Protein AF-A0A977PM29-F1 (afdb_monomer_lite)

Foldseek 3Di:
DAQDDAFAFPDKDWDALVGHFLLNVLQVCLVVQAFFWKWWFFDQVPWTKTWIFGDGRQWTFFIWMQIPNDIDAAPRCVVVVVSRRNRTGTMITTGGDDPVSVVVRCVVPVRRTYTDGSDDPPPPPPPFPDKDKFFLQQLVVLVVVVPDPAPAKKWKWKWFADPQWTWIKTWIDHPVWTWIWIGIPNDIDTDTDSVSVSVVSVVSSVGTRMMIMTIGGD

Structure (mmCIF, N/CA/C/O backbone):
data_AF-A0A977PM29-F1
#
_entry.id   AF-A0A977PM29-F1
#
loop_
_atom_site.group_PDB
_atom_site.id
_atom_site.type_symbol
_atom_site.label_atom_id
_atom_site.label_alt_id
_atom_site.label_comp_id
_atom_site.label_asym_id
_atom_site.label_entity_id
_atom_site.label_seq_id
_atom_site.pdbx_PDB_ins_code
_atom_site.Cartn_x
_atom_site.Cartn_y
_atom_site.Cartn_z
_atom_site.occupancy
_atom_site.B_iso_or_equiv
_atom_site.auth_seq_id
_atom_site.auth_comp_id
_atom_site.auth_asym_id
_atom_site.auth_atom_id
_atom_site.pdbx_PDB_model_num
ATOM 1 N N . MET A 1 1 ? 16.914 -4.722 -17.843 1.00 58.62 1 MET A N 1
ATOM 2 C CA . MET A 1 1 ? 17.707 -5.075 -16.646 1.00 58.62 1 MET A CA 1
ATOM 3 C C . MET A 1 1 ? 16.880 -4.623 -15.458 1.00 58.62 1 MET A C 1
ATOM 5 O O . MET A 1 1 ? 16.375 -3.520 -15.573 1.00 58.62 1 MET A O 1
ATOM 9 N N . PRO A 1 2 ? 16.629 -5.448 -14.428 1.00 72.00 2 PRO A N 1
ATOM 10 C CA . PRO A 1 2 ? 15.790 -5.033 -13.301 1.00 72.00 2 PRO A CA 1
ATOM 11 C C . PRO A 1 2 ? 16.427 -3.860 -12.550 1.00 72.00 2 PRO A C 1
ATOM 13 O O . PRO A 1 2 ? 17.645 -3.697 -12.637 1.00 72.00 2 PRO A O 1
ATOM 16 N N . PHE A 1 3 ? 15.644 -3.097 -11.785 1.00 79.19 3 PHE A N 1
ATOM 17 C CA . PHE A 1 3 ? 16.202 -2.049 -10.922 1.00 79.19 3 PHE A CA 1
ATOM 18 C C . PHE A 1 3 ? 17.292 -2.593 -9.984 1.00 79.19 3 PHE A C 1
ATOM 20 O O . PHE A 1 3 ? 17.121 -3.649 -9.362 1.00 79.19 3 PHE A O 1
ATOM 27 N N . ILE A 1 4 ? 18.403 -1.866 -9.859 1.00 75.50 4 ILE A N 1
ATOM 28 C CA . ILE A 1 4 ? 19.624 -2.354 -9.208 1.00 75.50 4 ILE A CA 1
ATOM 29 C C . ILE A 1 4 ? 19.976 -1.606 -7.925 1.00 75.50 4 ILE A C 1
ATOM 31 O O . ILE A 1 4 ? 20.657 -2.180 -7.064 1.00 75.50 4 ILE A O 1
ATOM 35 N N . SER A 1 5 ? 19.521 -0.358 -7.752 1.00 83.62 5 SER A N 1
ATOM 36 C CA . SER A 1 5 ? 19.920 0.415 -6.578 1.00 83.62 5 SER A CA 1
ATOM 37 C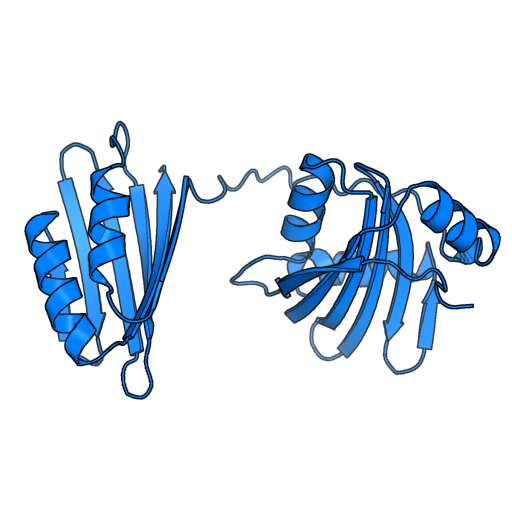 C . SER A 1 5 ? 19.392 -0.216 -5.301 1.00 83.62 5 SER A C 1
ATOM 39 O O . SER A 1 5 ? 18.239 -0.655 -5.205 1.00 83.62 5 SER A O 1
ATOM 41 N N . ARG A 1 6 ? 20.262 -0.233 -4.289 1.00 84.56 6 ARG A N 1
ATOM 42 C CA . ARG A 1 6 ? 19.929 -0.659 -2.932 1.00 84.56 6 ARG A CA 1
ATOM 43 C C . ARG A 1 6 ? 19.475 0.541 -2.106 1.00 84.56 6 ARG A C 1
ATOM 45 O O . ARG A 1 6 ? 20.151 1.577 -2.055 1.00 84.56 6 ARG A O 1
ATOM 52 N N . GLY A 1 7 ? 18.354 0.362 -1.422 1.00 88.75 7 GLY A N 1
ATOM 53 C CA . GLY A 1 7 ? 17.808 1.324 -0.474 1.00 88.75 7 GLY A CA 1
ATOM 54 C C . GLY A 1 7 ? 17.708 0.762 0.932 1.00 88.75 7 GLY A C 1
ATOM 55 O O . GLY A 1 7 ? 18.211 -0.326 1.224 1.00 88.75 7 GLY A O 1
ATOM 56 N N . LYS A 1 8 ? 17.055 1.526 1.804 1.00 90.44 8 LYS A N 1
ATOM 57 C CA . LYS A 1 8 ? 16.736 1.106 3.168 1.00 90.44 8 LYS A CA 1
ATOM 58 C C . LYS A 1 8 ? 15.259 0.746 3.234 1.00 90.44 8 LYS A C 1
ATOM 60 O O . LYS A 1 8 ? 14.413 1.603 3.005 1.00 90.44 8 LYS A O 1
ATOM 65 N N . THR A 1 9 ? 14.941 -0.490 3.591 1.00 87.75 9 THR A N 1
ATOM 66 C CA . THR A 1 9 ? 13.557 -0.872 3.881 1.00 87.75 9 THR A CA 1
ATOM 67 C C . THR A 1 9 ? 13.069 -0.115 5.114 1.00 87.75 9 THR A C 1
ATOM 69 O O . THR A 1 9 ? 13.681 -0.193 6.182 1.00 87.75 9 THR A O 1
ATOM 72 N N . ILE A 1 10 ? 11.986 0.643 4.959 1.00 85.44 10 ILE A N 1
ATOM 73 C CA . ILE A 1 10 ? 11.393 1.468 6.024 1.00 85.44 10 ILE A CA 1
ATOM 74 C C . ILE A 1 10 ? 10.038 0.938 6.494 1.00 85.44 10 ILE A C 1
ATOM 76 O O . ILE A 1 10 ? 9.520 1.398 7.510 1.00 85.44 10 ILE A O 1
ATOM 80 N N . GLY A 1 11 ? 9.466 -0.044 5.796 1.00 84.00 11 GLY A N 1
ATOM 81 C CA . GLY A 1 11 ? 8.243 -0.688 6.244 1.00 84.00 11 GLY A CA 1
ATOM 82 C C . GLY A 1 11 ? 7.707 -1.734 5.281 1.00 84.00 11 GLY A C 1
ATOM 83 O O . GLY A 1 11 ? 8.161 -1.861 4.146 1.00 84.00 11 GLY A O 1
ATOM 84 N N . PHE A 1 12 ? 6.697 -2.448 5.766 1.00 87.12 12 PHE A N 1
ATOM 85 C CA . PHE A 1 12 ? 5.897 -3.391 4.998 1.00 87.12 12 PHE A CA 1
ATOM 86 C C . PHE A 1 12 ? 4.421 -3.066 5.202 1.00 87.12 12 PHE A C 1
ATOM 88 O O . PHE A 1 12 ? 4.006 -2.689 6.304 1.00 87.12 12 PHE A O 1
ATOM 95 N N . LYS A 1 13 ? 3.625 -3.212 4.147 1.00 84.94 13 LYS A N 1
ATOM 96 C CA . LYS A 1 13 ? 2.172 -3.048 4.192 1.00 84.94 13 LYS A CA 1
ATOM 97 C C . LYS A 1 13 ? 1.507 -4.232 3.520 1.00 84.94 13 LYS A C 1
ATOM 99 O O . LYS A 1 13 ? 1.922 -4.652 2.442 1.00 84.94 13 LYS A O 1
ATOM 104 N N . ARG A 1 14 ? 0.472 -4.765 4.163 1.00 85.38 14 ARG A N 1
ATOM 105 C CA . ARG A 1 14 ? -0.437 -5.690 3.501 1.00 85.38 14 ARG A CA 1
ATOM 106 C C . ARG A 1 14 ? -1.328 -4.881 2.567 1.00 85.38 14 ARG A C 1
ATOM 108 O O . ARG A 1 14 ? -1.764 -3.786 2.922 1.00 85.38 14 ARG A O 1
ATOM 115 N N . VAL A 1 15 ? -1.498 -5.393 1.359 1.00 87.81 15 VAL A N 1
ATOM 116 C CA . VAL A 1 15 ? -2.318 -4.789 0.318 1.00 87.81 15 VAL A CA 1
ATOM 117 C C . VAL A 1 15 ? -3.452 -5.752 0.011 1.00 87.81 15 VAL A C 1
ATOM 119 O O . VAL A 1 15 ? -3.204 -6.944 -0.184 1.00 87.81 15 VAL A O 1
ATOM 122 N N . GLY A 1 16 ? -4.681 -5.244 -0.020 1.00 81.81 16 GLY A N 1
ATOM 123 C CA . GLY A 1 16 ? -5.862 -6.054 -0.291 1.00 81.81 16 GLY A CA 1
ATOM 124 C C . GLY A 1 16 ? -7.135 -5.224 -0.498 1.00 81.81 16 GLY A C 1
ATOM 125 O O . GLY A 1 16 ? -7.208 -4.096 -0.010 1.00 81.81 16 GLY A O 1
ATOM 126 N N . PRO A 1 17 ? -8.169 -5.778 -1.162 1.00 68.69 17 PRO A N 1
ATOM 127 C CA . PRO A 1 17 ? -9.423 -5.078 -1.470 1.00 68.69 17 PRO A CA 1
ATOM 128 C C . PRO A 1 17 ? -10.217 -4.588 -0.251 1.00 68.69 17 PRO A C 1
ATOM 130 O O . PRO A 1 17 ? -11.029 -3.676 -0.373 1.00 68.69 17 PRO A O 1
ATOM 133 N N . PHE A 1 18 ? -10.020 -5.222 0.906 1.00 67.31 18 PHE A N 1
ATOM 134 C CA . PHE A 1 18 ? -10.744 -4.929 2.148 1.00 67.31 18 PHE A CA 1
ATOM 135 C C . PHE A 1 18 ? -9.876 -4.238 3.208 1.00 67.31 18 PHE A C 1
ATOM 137 O O . PHE A 1 18 ? -10.359 -3.979 4.305 1.00 67.31 18 PHE A O 1
ATOM 144 N N . GLU A 1 19 ? -8.607 -3.970 2.897 1.00 72.19 19 GLU A N 1
ATOM 145 C CA . GLU A 1 19 ? -7.644 -3.339 3.800 1.00 72.19 19 GLU A CA 1
ATOM 146 C C . GLU A 1 19 ? -7.152 -2.022 3.168 1.00 72.19 19 GLU A C 1
ATOM 148 O O . GLU A 1 19 ? -7.930 -1.094 2.963 1.00 72.19 19 GLU A O 1
ATOM 153 N N . LEU A 1 20 ? -5.863 -1.950 2.827 1.00 84.12 20 LEU A N 1
ATOM 154 C CA . LEU A 1 20 ? -5.243 -0.867 2.078 1.00 84.12 20 LEU A CA 1
ATOM 155 C C . LEU A 1 20 ? -5.084 -1.310 0.620 1.00 84.12 20 LEU A C 1
ATOM 157 O O . LEU A 1 20 ? -4.362 -2.269 0.342 1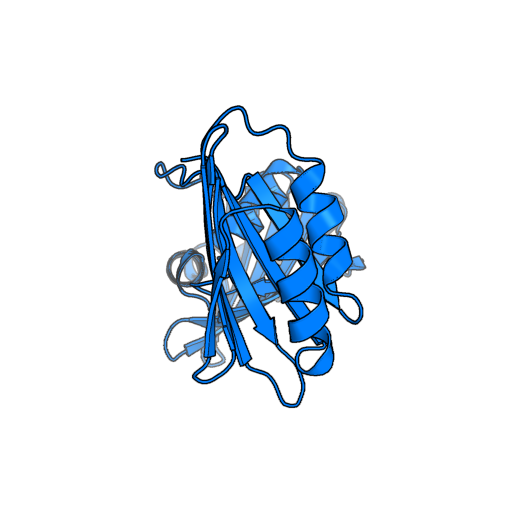.00 84.12 20 LEU A O 1
ATOM 161 N N . SER A 1 21 ? -5.715 -0.614 -0.323 1.00 91.44 21 SER A N 1
ATOM 162 C CA . SER A 1 21 ? -5.464 -0.891 -1.740 1.00 91.44 21 SER A CA 1
ATOM 163 C C . SER A 1 21 ? -4.044 -0.458 -2.134 1.00 91.44 21 SER A C 1
ATOM 165 O O . SER A 1 21 ? -3.434 0.412 -1.500 1.00 91.44 21 SER A O 1
ATOM 167 N N . LEU A 1 22 ? -3.495 -1.034 -3.210 1.00 93.81 22 LEU A N 1
ATOM 168 C CA . LEU A 1 22 ? -2.191 -0.596 -3.720 1.00 93.81 22 LEU A CA 1
ATOM 169 C C . LEU A 1 22 ? -2.258 0.881 -4.134 1.00 93.81 22 LEU A C 1
ATOM 171 O O . LEU A 1 22 ? -1.293 1.621 -3.957 1.00 93.81 22 LEU A O 1
ATOM 175 N N . ARG A 1 23 ? -3.418 1.327 -4.630 1.00 92.69 23 ARG A N 1
ATOM 176 C CA . ARG A 1 23 ? -3.693 2.733 -4.926 1.00 92.69 23 ARG A CA 1
ATOM 177 C C . ARG A 1 23 ? -3.558 3.620 -3.694 1.00 92.69 23 ARG A C 1
ATOM 179 O O . ARG A 1 23 ? -2.834 4.612 -3.759 1.00 92.69 23 ARG A O 1
ATOM 186 N N . ASP A 1 24 ? -4.223 3.272 -2.598 1.00 89.31 24 ASP A N 1
ATOM 187 C CA . ASP A 1 24 ? -4.220 4.077 -1.372 1.00 89.31 24 ASP A CA 1
ATOM 188 C C . ASP A 1 24 ? -2.812 4.191 -0.788 1.00 89.31 24 ASP A C 1
ATOM 190 O O . ASP A 1 24 ? -2.398 5.275 -0.375 1.00 89.31 24 ASP A O 1
ATOM 194 N N . LEU A 1 25 ? -2.033 3.104 -0.841 1.00 93.12 25 LEU A N 1
ATOM 195 C CA . LEU A 1 25 ? -0.624 3.123 -0.454 1.00 93.12 25 LEU A CA 1
ATOM 196 C C . LEU A 1 25 ? 0.180 4.135 -1.284 1.00 93.12 25 LEU A C 1
ATOM 198 O O . LEU A 1 25 ? 0.933 4.937 -0.731 1.00 93.12 25 LEU A O 1
ATOM 202 N N . LEU A 1 26 ? 0.024 4.119 -2.609 1.00 94.31 26 LEU A N 1
ATOM 203 C CA . LEU A 1 26 ? 0.740 5.045 -3.491 1.00 94.31 26 LEU A CA 1
ATOM 204 C C . LEU A 1 26 ? 0.294 6.500 -3.285 1.00 94.31 26 LEU A C 1
ATOM 206 O O . LEU A 1 26 ? 1.123 7.406 -3.379 1.00 94.31 26 LEU A O 1
ATOM 210 N N . ILE A 1 27 ? -0.983 6.739 -2.977 1.00 90.75 27 ILE A N 1
ATOM 211 C CA . ILE A 1 27 ? -1.500 8.075 -2.641 1.00 90.75 27 ILE A CA 1
ATOM 212 C C . ILE A 1 27 ? -0.898 8.571 -1.321 1.00 90.75 27 ILE A C 1
ATOM 214 O O . ILE A 1 27 ? -0.408 9.701 -1.272 1.00 90.75 27 ILE A O 1
ATOM 218 N N . ASP A 1 28 ? -0.878 7.738 -0.277 1.00 89.69 28 ASP A N 1
ATOM 219 C CA . ASP A 1 28 ? -0.274 8.079 1.017 1.00 89.69 28 ASP A CA 1
ATOM 220 C C . ASP A 1 28 ? 1.212 8.442 0.856 1.00 89.69 28 ASP A C 1
ATOM 222 O O . ASP A 1 28 ? 1.646 9.513 1.290 1.00 89.69 28 ASP A O 1
ATOM 226 N N . LEU A 1 29 ? 1.981 7.617 0.138 1.00 92.50 29 LEU A N 1
ATOM 227 C CA . LEU A 1 29 ? 3.397 7.878 -0.147 1.00 92.50 29 LEU A CA 1
ATOM 228 C C . LEU A 1 29 ? 3.602 9.147 -0.990 1.00 92.50 29 LEU A C 1
ATOM 230 O O . LEU A 1 29 ? 4.483 9.957 -0.689 1.00 92.50 29 LEU A O 1
ATOM 234 N N . SER A 1 30 ? 2.756 9.366 -1.999 1.00 88.88 30 SER A N 1
ATOM 235 C CA . SER A 1 30 ? 2.762 10.578 -2.828 1.00 88.88 30 SER A CA 1
ATOM 236 C C . SER A 1 30 ? 2.530 11.842 -1.991 1.00 88.88 30 SER A C 1
ATOM 238 O O . SER A 1 30 ? 3.262 12.827 -2.129 1.00 88.88 30 SER A O 1
ATOM 240 N N . SER A 1 31 ? 1.572 11.802 -1.056 1.00 85.81 31 SER A N 1
ATOM 241 C CA . SER A 1 31 ? 1.260 12.925 -0.157 1.00 85.81 31 SER A CA 1
ATOM 242 C C . SER A 1 31 ? 2.436 13.298 0.756 1.00 85.81 31 SER A C 1
ATOM 244 O O . SER A 1 31 ? 2.664 14.475 1.043 1.00 85.81 31 SER A O 1
ATOM 246 N N . LYS A 1 32 ? 3.248 12.302 1.129 1.00 87.31 32 LYS A N 1
ATOM 247 C CA . LYS A 1 32 ? 4.468 12.449 1.935 1.00 87.31 32 LYS A CA 1
ATOM 248 C C . LYS A 1 32 ? 5.697 12.832 1.109 1.00 87.31 32 LYS A C 1
ATOM 250 O O . LYS A 1 32 ? 6.781 12.961 1.670 1.00 87.31 32 LYS A O 1
ATOM 255 N N . LYS A 1 33 ? 5.542 13.036 -0.207 1.00 89.75 33 LYS A N 1
ATOM 256 C CA . LYS A 1 33 ? 6.636 13.293 -1.159 1.00 89.75 33 LYS A CA 1
ATOM 257 C C . LYS A 1 33 ? 7.723 12.214 -1.099 1.00 89.75 33 LYS A C 1
ATOM 259 O O . LYS A 1 33 ? 8.909 12.529 -1.185 1.00 89.75 33 LYS A O 1
ATOM 264 N N . PHE A 1 34 ? 7.310 10.958 -0.955 1.00 93.19 34 PHE A N 1
ATOM 265 C CA . PHE A 1 34 ? 8.208 9.816 -0.860 1.00 93.19 34 PHE A CA 1
ATOM 266 C C . PHE A 1 34 ? 9.128 9.700 -2.084 1.00 93.19 34 PHE A C 1
ATOM 268 O O . PHE A 1 34 ? 8.703 9.890 -3.225 1.00 93.19 34 PHE A O 1
ATOM 275 N N . ILE A 1 35 ? 10.394 9.369 -1.838 1.00 95.75 35 ILE A N 1
ATOM 276 C CA . ILE A 1 35 ? 11.365 9.010 -2.870 1.00 95.75 35 ILE A CA 1
ATOM 277 C C . ILE A 1 35 ? 11.867 7.615 -2.527 1.00 95.75 35 ILE A C 1
ATOM 279 O O . ILE A 1 35 ? 12.332 7.363 -1.413 1.00 95.75 35 ILE A O 1
ATOM 283 N N . GLY A 1 36 ? 11.703 6.679 -3.452 1.00 96.31 36 GLY A N 1
ATOM 284 C CA . GLY A 1 36 ? 11.968 5.288 -3.138 1.00 96.31 36 GLY A CA 1
ATOM 285 C C . GLY A 1 36 ? 11.327 4.305 -4.087 1.00 96.31 36 GLY A C 1
ATOM 286 O O . GLY A 1 36 ? 10.809 4.659 -5.144 1.00 96.31 36 GLY A O 1
ATOM 287 N N . ARG A 1 37 ? 11.361 3.045 -3.675 1.00 97.00 37 ARG A N 1
ATOM 288 C CA . ARG A 1 37 ? 10.811 1.915 -4.405 1.00 97.00 37 ARG A CA 1
ATOM 289 C C . ARG A 1 37 ? 9.782 1.194 -3.550 1.00 97.00 37 ARG A C 1
ATOM 291 O O . ARG A 1 37 ? 10.004 0.958 -2.366 1.00 97.00 37 ARG A O 1
ATOM 298 N N . ILE A 1 38 ? 8.679 0.807 -4.170 1.00 96.94 38 ILE A N 1
ATOM 299 C CA . ILE A 1 38 ? 7.729 -0.154 -3.628 1.00 96.94 38 ILE A CA 1
ATOM 300 C C . ILE A 1 38 ? 7.931 -1.467 -4.372 1.00 96.94 38 ILE A C 1
ATOM 302 O O . ILE A 1 38 ? 7.912 -1.486 -5.604 1.00 96.94 38 ILE A O 1
ATOM 306 N N . VAL A 1 39 ? 8.125 -2.556 -3.635 1.00 96.38 39 VAL A N 1
ATOM 307 C CA . VAL A 1 39 ? 8.171 -3.914 -4.184 1.00 96.38 39 VAL A CA 1
ATOM 308 C C . VAL A 1 39 ? 6.958 -4.665 -3.657 1.00 96.38 39 VAL A C 1
ATOM 310 O O . VAL A 1 39 ? 6.895 -4.999 -2.479 1.00 96.38 39 VAL A O 1
ATOM 313 N N . PHE A 1 40 ? 5.970 -4.882 -4.516 1.00 96.44 40 PHE A N 1
ATOM 314 C CA . PHE A 1 40 ? 4.766 -5.636 -4.200 1.00 96.44 40 PHE A CA 1
ATOM 315 C C . PHE A 1 40 ? 4.881 -7.066 -4.724 1.00 96.44 40 PHE A C 1
ATOM 317 O O . PHE A 1 40 ? 5.037 -7.261 -5.926 1.00 96.44 40 PHE A O 1
ATOM 324 N N . ASP A 1 41 ? 4.754 -8.043 -3.833 1.00 94.56 41 ASP A N 1
ATOM 325 C CA . ASP A 1 41 ? 4.677 -9.468 -4.149 1.00 94.56 41 ASP A CA 1
ATOM 326 C C . ASP A 1 41 ? 3.289 -9.989 -3.765 1.00 94.56 41 ASP A C 1
ATOM 328 O O . ASP A 1 41 ? 2.852 -9.870 -2.611 1.00 94.56 41 ASP A O 1
ATOM 332 N N . GLY A 1 42 ? 2.561 -10.525 -4.741 1.00 93.62 42 GLY A N 1
ATOM 333 C CA . GLY A 1 42 ? 1.204 -10.981 -4.508 1.00 93.62 42 GLY A CA 1
ATOM 334 C C . GLY A 1 42 ? 0.493 -11.463 -5.757 1.00 93.62 42 GLY A C 1
ATOM 335 O O . GLY A 1 42 ? 1.081 -12.050 -6.666 1.00 93.62 42 GLY A O 1
ATOM 336 N N . ARG A 1 43 ? -0.821 -11.255 -5.782 1.00 93.25 43 ARG A N 1
ATOM 337 C CA . ARG A 1 43 ? -1.701 -11.706 -6.859 1.00 93.25 43 ARG A CA 1
ATOM 338 C C . ARG A 1 43 ? -2.611 -10.595 -7.340 1.00 93.25 43 ARG A C 1
ATOM 340 O O . ARG A 1 43 ? -3.014 -9.732 -6.567 1.00 93.25 43 ARG A O 1
ATOM 347 N N . VAL A 1 44 ? -2.971 -10.663 -8.617 1.00 92.06 44 VAL A N 1
ATOM 348 C CA . VAL A 1 44 ? -4.030 -9.852 -9.230 1.00 92.06 44 VAL A CA 1
ATOM 349 C C . VAL A 1 44 ? -4.994 -10.819 -9.905 1.00 92.06 44 VAL A C 1
ATOM 351 O O . VAL A 1 44 ? -4.687 -11.404 -10.945 1.00 92.06 44 VAL A O 1
ATOM 354 N N . GLY A 1 45 ? -6.150 -11.044 -9.277 1.00 87.00 45 GLY A N 1
ATOM 355 C CA . GLY A 1 45 ? -7.025 -12.155 -9.651 1.00 87.00 45 GLY A CA 1
ATOM 356 C C . GLY A 1 45 ? -6.322 -13.502 -9.446 1.00 87.00 45 GLY A C 1
ATOM 357 O O . GLY A 1 45 ? -5.872 -13.806 -8.345 1.00 87.00 45 GLY A O 1
ATOM 358 N N . ASN A 1 46 ? -6.207 -14.300 -10.511 1.00 87.25 46 ASN A N 1
ATOM 359 C CA . ASN A 1 46 ? -5.574 -15.626 -10.459 1.00 87.25 46 ASN A CA 1
ATOM 360 C C . ASN A 1 46 ? -4.073 -15.614 -10.795 1.00 87.25 46 ASN A C 1
ATOM 362 O O . ASN A 1 46 ? -3.427 -16.656 -10.704 1.00 87.25 46 ASN A O 1
ATOM 366 N N . ASP A 1 47 ? -3.521 -14.472 -11.207 1.00 91.44 47 ASP A N 1
ATOM 367 C CA . ASP A 1 47 ? -2.125 -14.369 -11.622 1.00 91.44 47 ASP A CA 1
ATOM 368 C C . ASP A 1 47 ? -1.236 -13.929 -10.455 1.00 91.44 47 ASP A C 1
ATOM 370 O O . ASP A 1 47 ? -1.525 -12.924 -9.803 1.00 91.44 47 ASP A O 1
ATOM 374 N N . THR A 1 48 ? -0.122 -14.630 -10.235 1.00 93.44 48 THR A N 1
ATOM 375 C CA . THR A 1 48 ? 0.956 -14.160 -9.352 1.00 93.44 48 THR A CA 1
ATOM 376 C C . THR A 1 48 ? 1.749 -13.066 -10.057 1.00 93.44 48 THR A C 1
ATOM 378 O O . THR A 1 48 ? 2.137 -13.222 -11.221 1.00 93.44 48 THR A O 1
ATOM 381 N N . VAL A 1 49 ? 1.995 -11.964 -9.351 1.00 95.62 49 VAL A N 1
ATOM 382 C CA . VAL A 1 49 ? 2.727 -10.810 -9.867 1.00 95.62 49 VAL A CA 1
ATOM 383 C C . VAL A 1 49 ? 3.737 -10.291 -8.849 1.00 95.62 49 VAL A C 1
ATOM 385 O O . VAL A 1 49 ? 3.465 -10.253 -7.651 1.00 95.62 49 VAL A O 1
ATOM 388 N N . LEU A 1 50 ? 4.874 -9.822 -9.356 1.00 96.25 50 LEU A N 1
ATOM 389 C CA . LEU A 1 50 ? 5.853 -9.043 -8.604 1.00 96.25 50 LEU A CA 1
ATOM 390 C C . LEU A 1 50 ? 5.992 -7.674 -9.269 1.00 96.25 50 LEU A C 1
ATOM 392 O O . LEU A 1 50 ? 6.489 -7.572 -10.390 1.00 96.25 50 LEU A O 1
ATOM 396 N N . ILE A 1 51 ? 5.524 -6.626 -8.597 1.00 97.31 51 ILE A N 1
ATOM 397 C CA . ILE A 1 51 ? 5.470 -5.254 -9.107 1.00 97.31 51 ILE A CA 1
ATOM 398 C C . ILE A 1 51 ? 6.549 -4.433 -8.401 1.00 97.31 51 ILE A C 1
ATOM 400 O O . ILE A 1 51 ? 6.577 -4.359 -7.177 1.00 97.31 51 ILE A O 1
ATOM 404 N N . ARG A 1 52 ? 7.421 -3.777 -9.163 1.00 97.44 52 ARG A N 1
ATOM 405 C CA . ARG A 1 52 ? 8.413 -2.822 -8.660 1.00 97.44 52 ARG A CA 1
ATOM 406 C C . ARG A 1 52 ? 8.054 -1.435 -9.177 1.00 97.44 52 ARG A C 1
ATOM 408 O O . ARG A 1 52 ? 7.983 -1.223 -10.386 1.00 97.44 52 ARG A O 1
ATOM 415 N N . ILE A 1 53 ? 7.810 -0.509 -8.259 1.00 97.62 53 ILE A N 1
ATOM 416 C CA . ILE A 1 53 ? 7.354 0.853 -8.542 1.00 97.62 53 ILE A CA 1
ATOM 417 C C . ILE A 1 53 ? 8.375 1.814 -7.955 1.00 97.62 53 ILE A C 1
ATOM 419 O O . ILE A 1 53 ? 8.552 1.833 -6.742 1.00 97.62 53 ILE A O 1
ATOM 423 N N . GLU A 1 54 ? 9.017 2.632 -8.778 1.00 96.94 54 GLU A N 1
ATOM 424 C CA . GLU A 1 54 ? 9.850 3.728 -8.284 1.00 96.94 54 GLU A CA 1
ATOM 425 C C . GLU A 1 54 ? 9.067 5.028 -8.271 1.00 96.94 54 GLU A C 1
ATOM 427 O O . GLU A 1 54 ? 8.457 5.425 -9.270 1.00 96.94 54 GLU A O 1
ATOM 432 N N . MET A 1 55 ? 9.093 5.693 -7.122 1.00 96.00 55 MET A N 1
ATOM 433 C CA . MET A 1 55 ? 8.456 6.975 -6.893 1.00 96.00 55 MET A CA 1
ATOM 434 C C . MET A 1 55 ? 9.507 8.058 -6.694 1.00 96.00 55 MET A C 1
ATOM 436 O O . MET A 1 55 ? 10.469 7.887 -5.946 1.00 96.00 55 MET A O 1
ATOM 440 N N . ASN A 1 56 ? 9.273 9.203 -7.327 1.00 93.56 56 ASN A N 1
ATOM 441 C CA . ASN A 1 56 ? 9.943 10.451 -6.999 1.00 93.56 56 ASN A CA 1
ATOM 442 C C . ASN A 1 56 ? 8.866 11.480 -6.649 1.00 93.56 56 ASN A C 1
ATOM 444 O O . ASN A 1 56 ? 8.126 11.964 -7.516 1.00 93.56 56 ASN A O 1
ATOM 448 N N . LYS A 1 57 ? 8.770 11.783 -5.353 1.00 91.00 57 LYS A N 1
ATOM 449 C CA . LYS A 1 57 ? 7.795 12.693 -4.755 1.00 91.00 57 LYS A CA 1
ATOM 450 C C . LYS A 1 57 ? 6.372 12.212 -5.033 1.00 91.00 57 LYS A C 1
ATOM 452 O O . LYS A 1 57 ? 5.909 11.251 -4.433 1.00 91.00 57 LYS A O 1
ATOM 457 N N . ASN A 1 58 ? 5.668 12.881 -5.937 1.00 87.62 58 ASN A N 1
ATOM 458 C CA . ASN A 1 58 ? 4.258 12.642 -6.228 1.00 87.62 58 ASN A CA 1
ATOM 459 C C . ASN A 1 58 ? 4.019 11.852 -7.524 1.00 87.62 58 ASN A C 1
ATOM 461 O O . ASN A 1 58 ? 2.892 11.815 -8.025 1.00 87.62 58 ASN A O 1
ATOM 465 N N . ARG A 1 59 ? 5.070 11.268 -8.110 1.00 90.88 59 ARG A N 1
ATOM 466 C CA . ARG A 1 59 ? 4.990 10.577 -9.401 1.00 90.88 59 ARG A CA 1
ATOM 467 C C . ARG A 1 59 ? 5.640 9.211 -9.335 1.00 90.88 59 ARG A C 1
ATOM 469 O O . ARG A 1 59 ? 6.700 9.054 -8.735 1.00 90.88 59 ARG A O 1
ATOM 476 N N . VAL A 1 60 ? 5.033 8.260 -10.034 1.00 94.88 60 VAL A N 1
ATOM 477 C CA . VAL A 1 60 ? 5.696 7.012 -10.404 1.00 94.88 60 VAL A CA 1
ATOM 478 C C . VAL A 1 60 ? 6.549 7.300 -11.633 1.00 94.88 60 VAL A C 1
ATOM 480 O O . VAL A 1 60 ? 6.040 7.752 -12.666 1.00 94.88 60 VAL A O 1
ATOM 483 N N . VAL A 1 61 ? 7.848 7.068 -11.492 1.00 95.19 61 VAL A N 1
ATOM 484 C CA . VAL A 1 61 ? 8.871 7.355 -12.504 1.00 95.19 61 VAL A CA 1
ATOM 485 C C . VAL A 1 61 ? 9.476 6.088 -13.102 1.00 95.19 61 VAL A C 1
ATOM 487 O O . VAL A 1 61 ? 9.983 6.141 -14.221 1.00 95.19 61 VAL A O 1
ATOM 490 N N . GLY A 1 62 ? 9.348 4.951 -12.415 1.00 96.25 62 GLY A N 1
ATOM 491 C CA . GLY A 1 62 ? 9.789 3.641 -12.884 1.00 96.25 62 GLY A CA 1
ATOM 492 C C . GLY A 1 62 ? 8.760 2.554 -12.582 1.00 96.25 62 GLY A C 1
ATOM 493 O O . GLY A 1 62 ? 8.141 2.564 -11.516 1.00 96.25 62 GLY A O 1
ATOM 494 N N . LEU A 1 63 ? 8.565 1.624 -13.518 1.00 97.50 63 LEU A N 1
ATOM 495 C CA . LEU A 1 63 ? 7.641 0.503 -13.361 1.00 97.50 63 LEU A CA 1
ATOM 496 C C . LEU A 1 63 ? 8.186 -0.775 -14.008 1.00 97.50 63 LEU A C 1
ATOM 498 O O . LEU A 1 63 ? 8.487 -0.802 -15.202 1.00 97.50 63 LEU A O 1
ATOM 502 N N . GLU A 1 64 ? 8.223 -1.854 -13.232 1.00 96.88 64 GLU A N 1
ATOM 503 C CA . GLU A 1 64 ? 8.515 -3.208 -13.703 1.00 96.88 64 GLU A CA 1
ATOM 504 C C . GLU A 1 64 ? 7.518 -4.192 -13.097 1.00 96.88 64 GLU A C 1
ATOM 506 O O . GLU A 1 64 ? 7.221 -4.123 -11.906 1.00 96.88 64 GLU A O 1
ATOM 511 N N . ILE A 1 65 ? 7.006 -5.126 -13.895 1.00 97.00 65 ILE A N 1
ATOM 512 C CA . ILE A 1 65 ? 6.088 -6.164 -13.423 1.00 97.00 65 ILE A CA 1
ATOM 513 C C . ILE A 1 65 ? 6.525 -7.511 -13.967 1.00 97.00 65 ILE A C 1
ATOM 515 O O . ILE A 1 65 ? 6.572 -7.715 -15.176 1.00 97.00 65 ILE A O 1
ATOM 519 N N . GLU A 1 66 ? 6.798 -8.452 -13.076 1.00 96.19 66 GLU A N 1
ATOM 520 C CA . GLU A 1 66 ? 6.965 -9.852 -13.436 1.00 96.19 66 GLU A CA 1
ATOM 521 C C . GLU A 1 66 ? 5.623 -10.568 -13.295 1.00 96.19 66 GLU A C 1
ATOM 523 O O . GLU A 1 66 ? 5.026 -10.580 -12.219 1.00 96.19 66 GLU A O 1
ATOM 528 N N . LYS A 1 67 ? 5.133 -11.146 -14.391 1.00 92.94 67 LYS A N 1
ATOM 529 C CA . LYS A 1 67 ? 3.875 -11.894 -14.443 1.00 92.94 67 LYS A CA 1
ATOM 530 C C . LYS A 1 67 ? 4.102 -13.182 -15.221 1.00 92.94 67 LYS A C 1
ATOM 532 O O . LYS A 1 67 ? 4.541 -13.136 -16.369 1.00 92.94 67 LYS A O 1
ATOM 537 N N . ASN A 1 68 ? 3.793 -14.328 -14.614 1.00 87.12 68 ASN A N 1
ATOM 538 C CA . ASN A 1 68 ? 3.951 -15.651 -15.236 1.00 87.12 68 ASN A CA 1
ATOM 539 C C . ASN A 1 68 ? 5.363 -15.880 -15.831 1.00 87.12 68 ASN A C 1
ATOM 541 O O . ASN A 1 68 ? 5.506 -16.415 -16.929 1.00 87.12 68 ASN A O 1
ATOM 545 N N . GLY A 1 69 ? 6.407 -15.420 -15.127 1.00 85.56 69 GLY A N 1
ATOM 546 C CA . GLY A 1 69 ? 7.814 -15.534 -15.542 1.00 85.56 69 GLY A CA 1
ATOM 547 C C . GLY A 1 69 ? 8.254 -14.566 -16.648 1.00 85.56 69 GLY A C 1
ATOM 548 O O . GLY A 1 69 ? 9.397 -14.633 -17.099 1.00 85.56 69 GLY A O 1
ATOM 549 N N . ARG A 1 70 ? 7.375 -13.659 -17.100 1.00 93.12 70 ARG A N 1
ATOM 550 C CA . ARG A 1 70 ? 7.705 -12.607 -18.068 1.00 93.12 70 ARG A CA 1
ATOM 551 C C . ARG A 1 70 ? 7.829 -11.256 -17.369 1.00 93.12 70 ARG A C 1
ATOM 553 O O . ARG A 1 70 ? 6.905 -10.829 -16.682 1.00 93.12 70 ARG A O 1
ATOM 560 N N . LEU A 1 71 ? 8.942 -10.567 -17.616 1.00 94.62 71 LEU A N 1
ATOM 561 C CA . LEU A 1 71 ? 9.155 -9.187 -17.188 1.00 94.62 71 LEU A CA 1
ATOM 562 C C . LEU A 1 71 ? 8.535 -8.215 -18.204 1.00 94.62 71 LEU A C 1
ATOM 564 O O . LEU A 1 71 ? 8.917 -8.208 -19.374 1.00 94.62 71 LEU A O 1
ATOM 568 N N . LEU A 1 72 ? 7.593 -7.405 -17.739 1.00 95.06 72 LEU A N 1
ATOM 569 C CA . LEU A 1 72 ? 6.989 -6.273 -18.438 1.00 95.06 72 LEU A CA 1
ATOM 570 C C . LEU A 1 72 ? 7.586 -4.992 -17.854 1.00 95.06 72 LEU A C 1
ATOM 572 O O . LEU A 1 72 ? 7.716 -4.875 -16.634 1.00 95.06 72 LEU A O 1
ATOM 576 N N . VAL A 1 73 ? 7.937 -4.025 -18.698 1.00 94.56 73 VAL A N 1
ATOM 577 C CA . VAL A 1 73 ? 8.598 -2.787 -18.256 1.00 94.56 73 VAL A CA 1
ATOM 578 C C . VAL A 1 73 ? 7.885 -1.548 -18.780 1.00 94.56 73 VAL A C 1
ATOM 580 O O . VAL A 1 73 ? 7.314 -1.541 -19.874 1.00 94.56 73 VAL A O 1
ATOM 583 N N . GLY A 1 74 ? 7.911 -0.495 -17.971 1.00 93.25 74 GLY A N 1
ATOM 584 C CA . GLY A 1 74 ? 7.423 0.829 -18.315 1.00 93.25 74 GLY A CA 1
ATOM 585 C C . GLY A 1 74 ? 5.985 0.822 -18.823 1.00 93.25 74 GLY A C 1
ATOM 586 O O . GLY A 1 74 ? 5.072 0.373 -18.134 1.00 93.25 74 GLY A O 1
ATOM 587 N N . THR A 1 75 ? 5.783 1.306 -20.051 1.00 91.62 75 THR A N 1
ATOM 588 C CA . THR A 1 75 ? 4.443 1.432 -20.655 1.00 91.62 75 THR A CA 1
ATOM 589 C C . THR A 1 75 ? 3.732 0.082 -20.802 1.00 91.62 75 THR A C 1
ATOM 591 O O . THR A 1 75 ? 2.519 0.011 -20.625 1.00 91.62 75 THR A O 1
ATOM 594 N N . GLU A 1 76 ? 4.470 -1.003 -21.062 1.00 91.94 76 GLU A N 1
ATOM 595 C CA . GLU A 1 76 ? 3.887 -2.346 -21.207 1.00 91.94 76 GLU A CA 1
ATOM 596 C C . GLU A 1 76 ? 3.308 -2.873 -19.883 1.00 91.94 76 GLU A C 1
ATOM 598 O O . GLU A 1 76 ? 2.346 -3.640 -19.877 1.00 91.94 76 GLU A O 1
ATOM 603 N N . ALA A 1 77 ? 3.862 -2.437 -18.751 1.00 94.38 77 ALA A N 1
ATOM 604 C CA . ALA A 1 77 ? 3.421 -2.851 -17.426 1.00 94.38 77 ALA A CA 1
ATOM 605 C C . ALA A 1 77 ? 2.181 -2.082 -16.922 1.00 94.38 77 ALA A C 1
ATO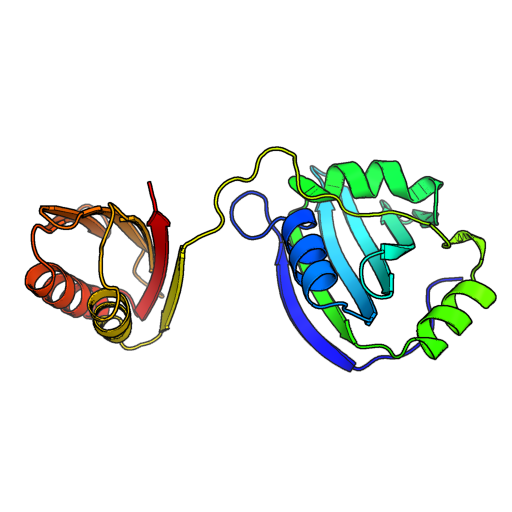M 607 O O . ALA A 1 77 ? 1.498 -2.558 -16.013 1.00 94.38 77 ALA A O 1
ATOM 608 N N . ILE A 1 78 ? 1.845 -0.928 -17.515 1.00 93.38 78 ILE A N 1
ATOM 609 C CA . ILE A 1 78 ? 0.754 -0.050 -17.047 1.00 93.38 78 ILE A CA 1
ATOM 610 C C . ILE A 1 78 ? -0.597 -0.776 -16.937 1.00 93.38 78 ILE A C 1
ATOM 612 O O . ILE A 1 78 ? -1.206 -0.688 -15.872 1.00 93.38 78 ILE A O 1
ATOM 616 N N . PRO A 1 79 ? -1.067 -1.549 -17.939 1.00 92.12 79 PRO A N 1
ATOM 617 C CA . PRO A 1 79 ? -2.380 -2.194 -17.853 1.00 92.12 79 PRO A CA 1
ATOM 618 C C . PRO A 1 79 ? -2.484 -3.222 -16.720 1.00 92.12 79 PRO A C 1
ATOM 620 O O . PRO A 1 79 ? -3.581 -3.515 -16.242 1.00 92.12 79 PRO A O 1
ATOM 623 N N . ILE A 1 80 ? -1.355 -3.804 -16.300 1.00 93.75 80 ILE A N 1
ATOM 624 C CA . ILE A 1 80 ? -1.311 -4.721 -15.157 1.00 93.75 80 ILE A CA 1
ATOM 625 C C . ILE A 1 80 ? -1.293 -3.931 -13.850 1.00 93.75 80 ILE A C 1
ATOM 627 O O . ILE A 1 80 ? -2.019 -4.296 -12.927 1.00 93.75 80 ILE A O 1
ATOM 631 N N . LEU A 1 81 ? -0.536 -2.829 -13.786 1.00 94.94 81 LEU A N 1
ATOM 632 C CA . LEU A 1 81 ? -0.565 -1.925 -12.637 1.00 94.94 81 LEU A CA 1
ATOM 633 C C . LEU A 1 81 ? -1.985 -1.403 -12.387 1.00 94.94 81 LEU A C 1
ATOM 635 O O . LEU A 1 81 ? -2.456 -1.496 -11.263 1.00 94.94 81 LEU A O 1
ATOM 639 N N . GLU A 1 82 ? -2.690 -0.925 -13.415 1.00 92.69 82 GLU A N 1
ATOM 640 C CA . GLU A 1 82 ? -4.060 -0.402 -13.290 1.00 92.69 82 GLU A CA 1
ATOM 641 C C . GLU A 1 82 ? -5.038 -1.425 -12.700 1.00 92.69 82 GLU A C 1
ATOM 643 O O . GLU A 1 82 ? -5.886 -1.070 -11.886 1.00 92.69 82 GLU A O 1
ATOM 648 N N . GLN A 1 83 ? -4.898 -2.702 -13.060 1.00 91.50 83 GLN A N 1
ATOM 649 C CA . GLN A 1 83 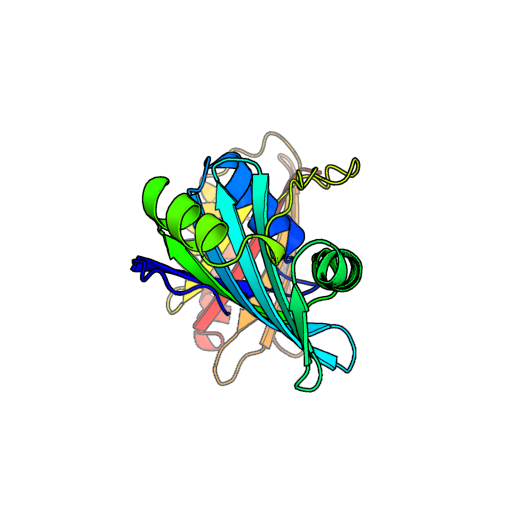? -5.684 -3.777 -12.450 1.00 91.50 83 GLN A CA 1
ATOM 650 C C . GLN A 1 83 ? -5.265 -4.035 -11.000 1.00 91.50 83 GLN A C 1
ATOM 652 O O . GLN A 1 83 ? -6.120 -4.279 -10.148 1.00 91.50 83 GLN A O 1
ATOM 657 N N . ALA A 1 84 ? -3.962 -3.983 -10.722 1.00 93.50 84 ALA A N 1
ATOM 658 C CA . ALA A 1 84 ? -3.402 -4.213 -9.397 1.00 93.50 84 ALA A CA 1
ATOM 659 C C . ALA A 1 84 ? -3.799 -3.129 -8.387 1.00 93.50 84 ALA A C 1
ATOM 661 O O . ALA A 1 84 ? -4.003 -3.447 -7.220 1.00 93.50 84 ALA A O 1
ATOM 662 N N . LEU A 1 85 ? -3.950 -1.875 -8.830 1.00 92.44 85 LEU A N 1
ATOM 663 C CA . LEU A 1 85 ? -4.254 -0.727 -7.971 1.00 92.44 85 LEU A CA 1
ATOM 664 C C . LEU A 1 85 ? -5.394 -1.002 -6.981 1.00 92.44 85 LEU A C 1
ATOM 666 O O . LEU A 1 85 ? -5.247 -0.692 -5.801 1.00 92.44 85 LEU A O 1
ATOM 670 N N . ASP A 1 86 ? -6.469 -1.641 -7.447 1.00 87.38 86 ASP A N 1
ATOM 671 C CA . ASP A 1 86 ? -7.693 -1.838 -6.659 1.00 87.38 86 ASP A CA 1
ATOM 672 C C . ASP A 1 86 ? -8.006 -3.317 -6.361 1.00 87.38 86 ASP A C 1
ATOM 674 O O . ASP A 1 86 ? -8.916 -3.615 -5.592 1.00 87.38 86 ASP A O 1
ATOM 678 N N . ARG A 1 87 ? -7.295 -4.262 -6.994 1.00 89.31 87 ARG A N 1
ATOM 679 C CA . ARG A 1 87 ? -7.608 -5.707 -6.927 1.00 89.31 87 ARG A CA 1
ATOM 680 C C . ARG A 1 87 ? -6.451 -6.578 -6.457 1.00 89.31 87 ARG A C 1
ATOM 682 O O . ARG A 1 87 ? -6.608 -7.796 -6.407 1.00 89.31 87 ARG A O 1
ATOM 689 N N . ALA A 1 88 ? -5.283 -5.992 -6.210 1.00 92.25 88 ALA A N 1
ATOM 690 C CA . ALA A 1 88 ? -4.131 -6.757 -5.776 1.00 92.25 88 ALA A CA 1
ATOM 691 C C . ALA A 1 88 ? -4.288 -7.230 -4.329 1.00 92.25 88 ALA A C 1
ATOM 693 O O . ALA A 1 88 ? -4.776 -6.494 -3.474 1.00 92.25 88 ALA A O 1
ATOM 694 N N . GLU A 1 89 ? -3.814 -8.442 -4.064 1.00 92.12 89 GLU A N 1
ATOM 695 C CA . GLU A 1 89 ? -3.704 -9.020 -2.727 1.00 92.12 89 GLU A CA 1
ATOM 696 C C . GLU A 1 89 ? -2.277 -9.509 -2.503 1.00 92.12 89 GLU A C 1
ATOM 698 O O . GLU A 1 89 ? -1.762 -10.307 -3.291 1.00 92.12 89 GLU A O 1
ATOM 703 N N . GLY A 1 90 ? -1.619 -9.036 -1.448 1.00 92.31 90 GLY A N 1
ATOM 704 C CA . GLY A 1 90 ? -0.235 -9.406 -1.167 1.00 92.31 90 GLY A CA 1
ATOM 705 C C . GLY A 1 90 ? 0.459 -8.478 -0.181 1.00 92.31 90 GLY A C 1
ATOM 706 O O . GLY A 1 90 ? -0.175 -7.868 0.683 1.00 92.31 90 GLY A O 1
ATOM 707 N N . TYR A 1 91 ? 1.778 -8.377 -0.319 1.00 91.38 91 TYR A N 1
ATOM 708 C CA . TYR A 1 91 ? 2.631 -7.580 0.555 1.00 91.38 91 TYR A CA 1
ATOM 709 C C . TYR A 1 91 ? 3.451 -6.586 -0.256 1.00 91.38 91 TYR A C 1
ATOM 711 O O . TYR A 1 91 ? 4.087 -6.950 -1.239 1.00 91.38 91 TYR A O 1
ATOM 719 N N . ALA A 1 92 ? 3.455 -5.333 0.187 1.00 94.06 92 ALA A N 1
ATOM 720 C CA . ALA A 1 92 ? 4.294 -4.273 -0.342 1.00 94.06 92 ALA A CA 1
ATOM 721 C C . ALA A 1 92 ? 5.433 -3.968 0.637 1.00 94.06 92 ALA A C 1
ATOM 723 O O . ALA A 1 92 ? 5.196 -3.543 1.770 1.00 94.06 92 ALA A O 1
ATOM 724 N N . GLU A 1 93 ? 6.667 -4.160 0.190 1.00 91.06 93 GLU A N 1
ATOM 725 C CA . GLU A 1 93 ? 7.869 -3.637 0.831 1.00 91.06 93 GLU A CA 1
ATOM 726 C C . GLU A 1 93 ? 8.103 -2.192 0.381 1.00 91.06 93 GLU A C 1
ATOM 728 O O . GLU A 1 93 ? 8.060 -1.888 -0.813 1.00 91.06 93 GLU A O 1
ATOM 733 N N . ILE A 1 94 ? 8.366 -1.300 1.336 1.00 93.75 94 ILE A N 1
ATOM 734 C CA . ILE A 1 94 ? 8.626 0.120 1.090 1.00 93.75 94 ILE A CA 1
ATOM 735 C C . ILE A 1 94 ? 10.104 0.388 1.362 1.00 93.75 94 ILE A C 1
ATOM 737 O O . ILE A 1 94 ? 10.579 0.261 2.495 1.00 93.75 94 ILE A O 1
ATOM 741 N N . ILE A 1 95 ? 10.823 0.777 0.316 1.00 92.12 95 ILE A N 1
ATOM 742 C CA . ILE A 1 95 ? 12.270 0.960 0.312 1.00 92.12 95 ILE A CA 1
ATOM 743 C C . ILE A 1 95 ? 12.569 2.429 0.040 1.00 92.12 95 ILE A C 1
ATOM 745 O O . ILE A 1 95 ? 12.313 2.932 -1.050 1.00 92.12 95 ILE A O 1
ATOM 749 N N . GLU A 1 96 ? 13.139 3.122 1.015 1.00 93.50 96 GLU A N 1
ATOM 750 C CA . GLU A 1 96 ? 13.592 4.499 0.853 1.00 93.50 96 GLU A CA 1
ATOM 751 C C . GLU A 1 96 ? 14.850 4.551 -0.026 1.00 93.50 96 GLU A C 1
ATOM 753 O O . GLU A 1 96 ? 15.821 3.810 0.196 1.00 93.50 96 GLU A O 1
ATOM 758 N N . LEU A 1 97 ? 14.821 5.438 -1.023 1.00 93.62 97 LEU A N 1
ATOM 759 C CA . LEU A 1 97 ? 15.949 5.771 -1.893 1.00 93.62 97 LEU A CA 1
ATOM 760 C C . LEU A 1 97 ? 16.152 7.286 -1.883 1.00 93.62 97 LEU A C 1
ATOM 762 O O . LEU A 1 97 ? 15.229 8.057 -1.636 1.00 93.62 97 LEU A O 1
ATOM 766 N N . ASP A 1 98 ? 17.369 7.716 -2.189 1.00 91.69 98 ASP A N 1
ATOM 767 C CA . ASP A 1 98 ? 17.609 9.105 -2.561 1.00 91.69 98 ASP A CA 1
ATOM 768 C C . ASP A 1 98 ? 17.258 9.338 -4.044 1.00 91.69 98 ASP A C 1
ATOM 770 O O . ASP A 1 98 ? 17.134 8.398 -4.833 1.00 91.69 98 ASP A O 1
ATOM 774 N N . GLU A 1 99 ? 17.070 10.607 -4.416 1.00 90.75 99 GLU A N 1
ATOM 775 C CA . GLU A 1 99 ? 16.675 11.007 -5.776 1.00 90.75 99 GLU A CA 1
ATOM 776 C C . GLU A 1 99 ? 17.703 10.558 -6.827 1.00 90.75 99 GLU A C 1
ATOM 778 O O . GLU A 1 99 ? 17.325 10.134 -7.915 1.00 90.75 99 GLU A O 1
ATOM 783 N N . HIS A 1 100 ? 18.990 10.551 -6.470 1.00 91.19 100 HIS A N 1
ATOM 784 C CA . HIS A 1 100 ? 20.069 10.193 -7.386 1.00 91.19 100 HIS A CA 1
ATOM 785 C C . HIS A 1 100 ? 20.086 8.697 -7.728 1.00 91.19 100 HIS A C 1
ATOM 787 O O . HIS A 1 100 ? 20.317 8.323 -8.874 1.00 91.19 100 HIS A O 1
ATOM 793 N N . LYS A 1 101 ? 19.786 7.819 -6.767 1.00 92.00 101 LYS A N 1
ATOM 794 C CA . LYS A 1 101 ? 19.660 6.374 -7.018 1.00 92.00 101 LYS A CA 1
ATOM 795 C C . LYS A 1 101 ? 18.521 6.039 -7.973 1.00 92.00 101 LYS A C 1
ATOM 797 O O . LYS A 1 101 ? 18.695 5.188 -8.838 1.00 92.00 101 LYS A O 1
ATOM 802 N N . VAL A 1 102 ? 17.389 6.729 -7.834 1.00 90.69 102 VAL A N 1
ATOM 803 C CA . VAL A 1 102 ? 16.259 6.588 -8.764 1.00 90.69 102 VAL A CA 1
ATOM 804 C C . VAL A 1 102 ? 16.668 7.040 -10.171 1.00 90.69 102 VAL A C 1
ATOM 806 O O . VAL A 1 102 ? 16.313 6.405 -11.158 1.00 90.69 102 VAL A O 1
ATOM 809 N N . GLU A 1 103 ? 17.449 8.115 -10.293 1.00 90.69 103 GLU A N 1
ATOM 810 C CA . GLU A 1 103 ? 17.977 8.550 -11.593 1.00 90.69 103 GLU A CA 1
ATOM 811 C C . GLU A 1 103 ? 18.905 7.505 -12.222 1.00 90.69 103 GLU A C 1
ATOM 813 O O . GLU A 1 103 ? 18.700 7.165 -13.387 1.00 90.69 103 GLU A O 1
ATOM 818 N N . ILE A 1 104 ? 19.847 6.948 -11.452 1.00 89.38 104 ILE A N 1
ATOM 819 C CA . ILE A 1 104 ? 20.761 5.889 -11.912 1.00 89.38 104 ILE A CA 1
ATOM 820 C C . ILE A 1 104 ? 19.977 4.676 -12.426 1.00 89.38 104 ILE A C 1
ATOM 822 O O . ILE A 1 104 ? 20.230 4.202 -13.533 1.00 89.38 104 ILE A O 1
ATOM 826 N N . ASP A 1 105 ? 18.984 4.202 -11.669 1.00 88.19 105 ASP A N 1
ATOM 827 C CA . ASP A 1 105 ? 18.150 3.066 -12.080 1.00 88.19 105 ASP A CA 1
ATOM 828 C C . ASP A 1 105 ? 17.431 3.329 -13.416 1.00 88.19 105 ASP A C 1
ATOM 830 O O . ASP A 1 105 ? 17.352 2.447 -14.276 1.00 88.19 105 ASP A O 1
ATOM 834 N N . LEU A 1 106 ? 16.942 4.553 -13.631 1.00 89.56 106 LEU A N 1
ATOM 835 C CA . LEU A 1 106 ? 16.253 4.944 -14.863 1.00 89.56 106 LEU A CA 1
ATOM 836 C C . LEU A 1 106 ? 17.194 5.260 -16.033 1.00 89.56 106 LEU A C 1
ATOM 838 O O . LEU A 1 106 ? 16.738 5.264 -17.179 1.00 89.56 106 LEU A O 1
ATOM 842 N N . GLU A 1 107 ? 18.462 5.573 -15.776 1.00 90.19 107 GLU A N 1
ATOM 843 C CA . GLU A 1 107 ? 19.503 5.702 -16.802 1.00 90.19 107 GLU A CA 1
ATOM 844 C C . GLU A 1 107 ? 19.971 4.327 -17.286 1.00 90.19 107 GLU A C 1
ATOM 846 O O . GLU A 1 107 ? 20.105 4.113 -18.493 1.00 90.19 107 GLU A O 1
ATOM 851 N N . GLU A 1 108 ? 20.150 3.376 -16.367 1.00 87.81 108 GLU A N 1
ATOM 852 C CA . GLU A 1 108 ? 20.535 2.002 -16.697 1.00 87.81 108 GLU A CA 1
ATOM 853 C C . GLU A 1 108 ? 19.371 1.176 -17.271 1.00 87.81 108 GLU A C 1
ATOM 855 O O . GLU A 1 108 ? 19.589 0.281 -18.096 1.00 87.81 108 GLU A O 1
ATOM 860 N N . ASN A 1 109 ? 18.124 1.491 -16.898 1.00 88.81 109 ASN A N 1
ATOM 861 C CA . ASN A 1 109 ? 16.923 0.889 -17.476 1.00 88.81 109 ASN A CA 1
ATOM 862 C C . ASN A 1 109 ? 15.907 1.935 -17.991 1.00 88.81 109 ASN A C 1
ATOM 864 O O . ASN A 1 109 ? 14.811 2.088 -17.437 1.00 88.81 109 ASN A O 1
ATOM 868 N N . PRO A 1 110 ? 16.189 2.600 -19.127 1.00 90.31 110 PRO A N 1
ATOM 869 C CA . PRO A 1 110 ? 15.318 3.647 -19.664 1.00 90.31 110 PRO A CA 1
ATOM 870 C C . PRO A 1 110 ? 13.942 3.127 -20.103 1.00 90.31 110 PRO A C 1
ATOM 872 O O . PRO A 1 110 ? 12.991 3.899 -20.189 1.00 90.31 110 PRO A O 1
ATOM 875 N N . MET A 1 111 ? 13.812 1.823 -20.363 1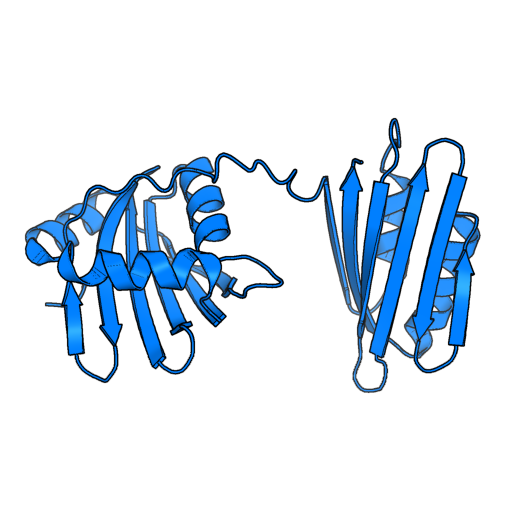.00 91.12 111 MET A N 1
ATOM 876 C CA . MET A 1 111 ? 12.551 1.192 -20.770 1.00 91.12 111 MET A CA 1
ATOM 877 C C . MET A 1 111 ? 11.563 1.017 -19.615 1.00 91.12 111 MET A C 1
ATOM 879 O O . MET A 1 111 ? 10.366 0.903 -19.868 1.00 91.12 111 MET A O 1
ATOM 883 N N . ALA A 1 112 ? 12.028 1.032 -18.362 1.00 91.75 112 ALA A N 1
ATOM 884 C CA . ALA A 1 112 ? 11.149 1.039 -17.192 1.00 91.75 112 ALA A CA 1
ATOM 885 C C . ALA A 1 112 ? 10.565 2.427 -16.891 1.00 91.75 112 ALA A C 1
ATOM 887 O O . ALA A 1 112 ? 9.640 2.535 -16.083 1.00 91.75 112 ALA A O 1
ATOM 888 N N . ARG A 1 113 ? 11.079 3.486 -17.534 1.00 93.94 113 ARG A N 1
ATOM 889 C CA . ARG A 1 113 ? 10.671 4.864 -17.262 1.00 93.94 113 ARG A CA 1
ATOM 890 C C . ARG A 1 113 ? 9.207 5.091 -17.625 1.00 93.94 113 ARG A C 1
ATOM 892 O O . ARG A 1 113 ? 8.759 4.815 -18.738 1.00 93.94 113 ARG A O 1
ATOM 899 N N . VAL A 1 114 ? 8.480 5.676 -16.685 1.00 93.62 114 VAL A N 1
ATOM 900 C CA . VAL A 1 114 ? 7.093 6.120 -16.847 1.00 93.62 114 VAL A CA 1
ATOM 901 C C . VAL A 1 114 ? 6.921 7.513 -16.253 1.00 93.62 114 VAL A C 1
ATOM 903 O O . VAL A 1 114 ? 7.848 8.108 -15.705 1.00 93.62 114 VAL A O 1
ATOM 906 N N . SER A 1 115 ? 5.734 8.086 -16.416 1.00 90.38 115 SER A N 1
ATOM 907 C CA . SER A 1 115 ? 5.428 9.414 -15.893 1.00 90.38 115 SER A CA 1
ATOM 908 C C . SER A 1 115 ? 3.987 9.456 -15.404 1.00 90.38 115 SER A C 1
ATOM 910 O O . SER A 1 115 ? 3.156 10.194 -15.932 1.00 90.38 115 SER A O 1
ATOM 912 N N . LEU A 1 116 ? 3.677 8.616 -14.416 1.00 89.44 116 LEU A N 1
ATOM 913 C CA . LEU A 1 116 ? 2.312 8.446 -13.927 1.00 89.44 116 LEU A CA 1
ATOM 914 C C . LEU A 1 116 ? 2.091 9.274 -12.669 1.00 89.44 116 LEU A C 1
ATOM 916 O O . LEU A 1 116 ? 2.876 9.230 -11.721 1.00 89.44 116 LEU A O 1
ATOM 920 N N . THR A 1 117 ? 0.985 10.004 -12.659 1.00 85.00 117 THR A N 1
ATOM 921 C CA . THR A 1 117 ? 0.442 10.600 -11.444 1.00 85.00 117 THR A CA 1
ATOM 922 C C . THR A 1 117 ? -0.642 9.664 -10.939 1.00 85.00 117 THR A C 1
ATOM 924 O O . THR A 1 117 ? -1.611 9.403 -11.652 1.00 85.00 117 THR A O 1
ATOM 927 N N . ILE A 1 118 ? -0.483 9.145 -9.723 1.00 76.12 118 ILE A N 1
ATOM 928 C CA . ILE A 1 118 ? -1.550 8.387 -9.073 1.00 76.12 118 ILE A CA 1
ATOM 929 C C . ILE A 1 118 ? -2.524 9.407 -8.500 1.00 76.12 118 ILE A C 1
ATOM 931 O O . ILE A 1 118 ? -2.314 9.968 -7.426 1.00 76.12 118 ILE A O 1
ATOM 935 N N . SER A 1 119 ? -3.558 9.707 -9.276 1.00 61.66 119 SER A N 1
ATOM 936 C CA . SER A 1 119 ? -4.656 10.540 -8.812 1.00 61.66 119 SER A CA 1
ATOM 937 C C . SER A 1 119 ? -5.493 9.754 -7.811 1.00 61.66 119 SER A C 1
ATOM 939 O O . SER A 1 119 ? -5.835 8.589 -8.053 1.00 61.66 119 SER A O 1
ATOM 941 N N . ALA A 1 120 ? -5.866 10.412 -6.714 1.00 54.88 120 ALA A N 1
ATOM 942 C CA . ALA A 1 120 ? -6.971 9.938 -5.899 1.00 54.88 120 ALA A CA 1
ATOM 943 C C . ALA A 1 120 ? -8.203 9.753 -6.803 1.00 54.88 120 ALA A C 1
ATOM 945 O O . ALA A 1 120 ? -8.430 10.591 -7.687 1.00 54.88 120 ALA A O 1
ATOM 946 N N . PRO A 1 121 ? -8.980 8.670 -6.644 1.00 46.50 121 PRO A N 1
ATOM 947 C CA . PRO A 1 121 ? -10.281 8.586 -7.285 1.00 46.50 121 PRO A CA 1
ATOM 948 C C . PRO A 1 121 ? -11.081 9.853 -6.957 1.00 46.50 121 PRO A C 1
ATOM 950 O O . PRO A 1 121 ? -11.008 10.367 -5.843 1.00 46.50 121 PRO A O 1
ATOM 953 N N . VAL A 1 122 ? -11.874 10.351 -7.910 1.00 40.22 122 VAL A N 1
ATOM 954 C CA . VAL A 1 122 ? -12.832 11.446 -7.645 1.00 40.22 122 VAL A CA 1
ATOM 955 C C . VAL A 1 122 ? -13.887 11.015 -6.606 1.00 40.22 122 VAL A C 1
ATOM 957 O O . VAL A 1 122 ? -14.548 11.854 -6.003 1.00 40.22 122 VAL A O 1
ATOM 960 N N . GLU A 1 123 ? -13.968 9.720 -6.287 1.00 38.19 123 GLU A N 1
ATOM 961 C CA . GLU A 1 123 ? -14.462 9.266 -4.989 1.00 38.19 123 GLU A CA 1
ATOM 962 C C . GLU A 1 123 ? -13.401 9.497 -3.904 1.00 38.19 123 GLU A C 1
ATOM 964 O O . GLU A 1 123 ? -12.653 8.597 -3.523 1.00 38.19 123 GLU A O 1
ATOM 969 N N . LEU A 1 124 ? -13.397 10.704 -3.338 1.00 34.00 124 LEU A N 1
ATOM 970 C CA . LEU A 1 124 ? -13.050 10.882 -1.931 1.00 34.00 124 LEU A CA 1
ATOM 971 C C . LEU A 1 124 ? -14.027 10.028 -1.109 1.00 34.00 124 LEU A C 1
ATOM 973 O O . LEU A 1 124 ? -15.046 10.512 -0.620 1.00 34.00 124 LEU A O 1
ATOM 977 N N . ARG A 1 125 ? -13.752 8.731 -0.952 1.00 35.44 125 ARG A N 1
ATOM 978 C CA . ARG A 1 125 ? -14.291 8.017 0.201 1.00 35.44 125 ARG A CA 1
ATOM 979 C C . ARG A 1 125 ? -13.489 8.527 1.378 1.00 35.44 125 ARG A C 1
ATOM 981 O O . ARG A 1 125 ? -12.344 8.130 1.533 1.00 35.44 125 ARG A O 1
ATOM 988 N N . ASN A 1 126 ? -14.092 9.441 2.138 1.00 39.56 126 ASN A N 1
ATOM 989 C CA . ASN A 1 126 ? -13.633 9.907 3.444 1.00 39.56 126 ASN A CA 1
ATOM 990 C C . ASN A 1 126 ? -12.881 8.777 4.167 1.00 39.56 126 ASN A C 1
ATOM 992 O O . ASN A 1 126 ? -13.501 7.815 4.636 1.00 39.56 126 ASN A O 1
ATOM 996 N N . LEU A 1 127 ? -11.549 8.861 4.131 1.00 41.72 127 LEU A N 1
ATOM 997 C CA . LEU A 1 127 ? -10.630 7.906 4.727 1.00 41.72 127 LEU A CA 1
ATOM 998 C C . LEU A 1 127 ? -10.717 8.104 6.238 1.00 41.72 127 LEU A C 1
ATOM 1000 O O . LEU A 1 127 ? -10.490 9.208 6.716 1.00 41.72 127 LEU A O 1
ATOM 1004 N N . VAL A 1 128 ? -11.138 7.036 6.919 1.00 49.00 128 VAL A N 1
ATOM 1005 C CA . VAL A 1 128 ? -11.013 6.727 8.353 1.00 49.00 128 VAL A CA 1
ATOM 1006 C C . VAL A 1 128 ? -10.527 7.896 9.220 1.00 49.00 128 VAL A C 1
ATOM 1008 O O . VAL A 1 128 ? -9.360 8.273 9.165 1.00 49.00 128 VAL A O 1
ATOM 1011 N N . GLU A 1 129 ? -11.401 8.428 10.076 1.00 62.47 129 GLU A N 1
ATOM 1012 C CA . GLU A 1 129 ? -11.005 9.493 11.009 1.00 62.47 129 GLU A CA 1
ATOM 1013 C C . GLU A 1 129 ? -10.163 8.962 12.172 1.00 62.47 129 GLU A C 1
ATOM 1015 O O . GLU A 1 129 ? -9.402 9.715 12.776 1.00 62.47 129 GLU A O 1
ATOM 1020 N N . PHE A 1 130 ? -10.260 7.662 12.466 1.00 64.88 130 PHE A N 1
ATOM 1021 C CA . PHE A 1 130 ? -9.504 7.026 13.536 1.00 64.88 130 PHE A CA 1
ATOM 1022 C C . PHE A 1 130 ? -9.325 5.520 13.283 1.00 64.88 130 PHE A C 1
ATOM 1024 O O . PHE A 1 130 ? -10.296 4.795 13.071 1.00 64.88 130 PHE A O 1
ATOM 1031 N N . HIS A 1 131 ? -8.079 5.044 13.313 1.00 74.38 131 HIS A N 1
ATOM 1032 C CA . HIS A 1 131 ? -7.729 3.619 13.314 1.00 74.38 131 HIS A CA 1
ATOM 1033 C C . HIS A 1 131 ? -6.849 3.337 14.518 1.00 74.38 131 HIS A C 1
ATOM 1035 O O . HIS A 1 131 ? -5.884 4.063 14.769 1.00 74.38 131 HIS A O 1
ATOM 1041 N N . ALA A 1 132 ? -7.170 2.275 15.245 1.00 72.62 132 ALA A N 1
ATOM 1042 C CA . ALA A 1 132 ? -6.337 1.817 16.335 1.00 72.62 132 ALA A CA 1
ATOM 1043 C C . ALA A 1 132 ? -6.412 0.296 16.474 1.00 72.62 132 ALA A C 1
ATOM 1045 O O . ALA A 1 132 ? -7.456 -0.325 16.280 1.00 72.62 132 ALA A O 1
ATOM 1046 N N . ALA A 1 133 ? -5.279 -0.302 16.830 1.00 78.94 133 ALA A N 1
ATOM 1047 C CA . ALA A 1 133 ? -5.161 -1.727 17.082 1.00 78.94 133 ALA A CA 1
ATOM 1048 C C . ALA A 1 133 ? -4.445 -1.957 18.415 1.00 78.94 133 ALA A C 1
ATOM 1050 O O . ALA A 1 133 ? -3.465 -1.277 18.725 1.00 78.94 133 ALA A O 1
ATOM 1051 N N . ALA A 1 134 ? -4.925 -2.924 19.190 1.00 76.50 134 ALA A N 1
ATOM 1052 C CA . ALA A 1 134 ? -4.343 -3.317 20.465 1.00 76.50 134 ALA A CA 1
ATOM 1053 C C . ALA A 1 134 ? -4.109 -4.827 20.508 1.00 76.50 134 ALA A C 1
ATOM 1055 O O . ALA A 1 134 ? -4.902 -5.617 19.991 1.00 76.50 134 ALA A O 1
ATOM 1056 N N . LYS A 1 135 ? -3.007 -5.218 21.155 1.00 79.00 135 LYS A N 1
ATOM 1057 C CA . LYS A 1 135 ? -2.679 -6.607 21.471 1.00 79.00 135 LYS A CA 1
ATOM 1058 C C . LYS A 1 135 ? -2.398 -6.722 22.967 1.00 79.00 135 LYS A C 1
ATOM 1060 O O . LYS A 1 135 ? -1.579 -5.971 23.492 1.00 79.00 135 LYS A O 1
ATOM 1065 N N . GLY A 1 136 ? -3.041 -7.673 23.633 1.00 78.88 136 GLY A N 1
ATOM 1066 C CA . GLY A 1 136 ? -2.881 -7.934 25.063 1.00 78.88 136 GLY A CA 1
ATOM 1067 C C . GLY A 1 136 ? -3.909 -7.216 25.934 1.00 78.88 136 GLY A C 1
ATOM 1068 O O . GLY A 1 136 ? -4.693 -7.891 26.578 1.00 78.88 136 GLY A O 1
ATOM 1069 N N . ASP A 1 137 ? -3.920 -5.882 25.978 1.00 80.75 137 ASP A N 1
ATOM 1070 C CA . ASP A 1 137 ? -4.936 -5.123 26.727 1.00 80.75 137 ASP A CA 1
ATOM 1071 C C . ASP A 1 137 ? -5.845 -4.350 25.770 1.00 80.75 137 ASP A C 1
ATOM 1073 O O . ASP A 1 137 ? -5.473 -3.302 25.237 1.00 80.75 137 ASP A O 1
ATOM 1077 N N . LEU A 1 138 ? -7.049 -4.882 25.540 1.00 74.19 138 LEU A N 1
ATOM 1078 C CA . LEU A 1 138 ? -8.022 -4.265 24.637 1.00 74.19 138 LEU A CA 1
ATOM 1079 C C . LEU A 1 138 ? -8.597 -2.956 25.194 1.00 74.19 138 LEU A C 1
ATOM 1081 O O . LEU A 1 138 ? -9.126 -2.152 24.427 1.00 74.19 138 LEU A O 1
ATOM 1085 N N . THR A 1 139 ? -8.484 -2.706 26.503 1.00 73.94 139 THR A N 1
ATOM 1086 C CA . THR A 1 139 ? -9.044 -1.500 27.132 1.00 73.94 139 THR A CA 1
ATOM 1087 C C . THR A 1 139 ? -8.302 -0.223 26.735 1.00 73.94 139 THR A C 1
ATOM 1089 O O . THR A 1 139 ? -8.887 0.855 26.783 1.00 73.94 139 THR A O 1
ATOM 1092 N N . LEU A 1 140 ? -7.076 -0.330 26.211 1.00 70.56 140 LEU A N 1
ATOM 1093 C CA . LEU A 1 140 ? -6.328 0.805 25.654 1.00 70.56 140 LEU A CA 1
ATOM 1094 C C . LEU A 1 140 ? -7.054 1.486 24.479 1.00 70.56 140 LEU A C 1
ATOM 1096 O O . LEU A 1 140 ? -6.842 2.667 24.207 1.00 70.56 140 LEU A O 1
ATOM 1100 N N . LEU A 1 141 ? -7.944 0.766 23.790 1.00 66.81 141 LEU A N 1
ATOM 1101 C CA . LEU A 1 141 ? -8.757 1.325 22.707 1.00 66.81 141 LEU A CA 1
ATOM 1102 C C . LEU A 1 141 ? -9.947 2.141 23.213 1.00 66.81 141 LEU A C 1
ATOM 1104 O O . LEU A 1 141 ? -10.380 3.064 22.525 1.00 66.81 141 LEU A O 1
ATOM 1108 N N . TYR A 1 142 ? -10.437 1.858 24.424 1.00 71.12 142 TYR A N 1
ATOM 1109 C CA . TYR A 1 142 ? -11.393 2.737 25.096 1.00 71.12 142 TYR A CA 1
ATOM 1110 C C . TYR A 1 142 ? -10.753 4.099 25.382 1.00 71.12 142 TYR A C 1
ATOM 1112 O O . TYR A 1 142 ? -11.367 5.128 25.103 1.00 71.12 142 TYR A O 1
ATOM 1120 N N . ASP A 1 143 ? -9.510 4.122 25.873 1.00 67.62 143 ASP A N 1
ATOM 1121 C CA . ASP A 1 143 ? -8.829 5.383 26.183 1.00 67.62 143 ASP A CA 1
ATOM 1122 C C . ASP A 1 143 ? -8.674 6.237 24.918 1.00 67.62 143 ASP A C 1
ATOM 1124 O O . ASP A 1 143 ? -8.903 7.443 24.952 1.00 67.62 143 ASP A O 1
ATOM 1128 N N . ALA A 1 144 ? -8.388 5.601 23.782 1.00 66.69 144 ALA A N 1
ATOM 1129 C CA . ALA A 1 144 ? -8.280 6.287 22.504 1.00 66.69 144 ALA A CA 1
ATOM 1130 C C . ALA A 1 144 ? -9.635 6.802 21.973 1.00 66.69 144 ALA A C 1
ATOM 1132 O O . ALA A 1 144 ? -9.696 7.929 21.494 1.00 66.69 144 ALA A O 1
ATOM 1133 N N . LEU A 1 145 ? -10.728 6.036 22.107 1.00 68.75 145 LEU A N 1
ATOM 1134 C CA . LEU A 1 145 ? -12.077 6.479 21.715 1.00 68.75 145 LEU A CA 1
ATOM 1135 C C . LEU A 1 145 ? -12.635 7.580 22.627 1.00 68.75 145 LEU A C 1
ATOM 1137 O O . LEU A 1 145 ? -13.290 8.498 22.143 1.00 68.75 145 LEU A O 1
ATOM 1141 N N . SER A 1 146 ? -12.357 7.517 23.932 1.00 69.94 146 SER A N 1
ATOM 1142 C CA . SER A 1 146 ? -12.826 8.509 24.913 1.00 69.94 146 SER A CA 1
ATOM 1143 C C . SER A 1 146 ? -12.184 9.891 24.747 1.00 69.94 146 SER A C 1
ATOM 1145 O O . SER A 1 146 ? -12.740 10.886 25.206 1.00 69.94 146 SER A O 1
ATOM 1147 N N . GLN A 1 147 ? -11.034 9.966 24.072 1.00 66.12 147 GLN A N 1
ATOM 1148 C CA . GLN A 1 147 ? -10.346 11.222 23.756 1.00 66.12 147 GLN A CA 1
ATOM 1149 C C . GLN A 1 147 ? -10.884 11.903 22.492 1.00 66.12 147 GLN A C 1
ATOM 1151 O O . GLN A 1 147 ? -10.483 13.027 22.186 1.00 66.12 147 GLN A O 1
ATOM 1156 N N . ILE A 1 148 ? -11.776 11.248 21.745 1.00 66.69 148 ILE A N 1
ATOM 1157 C CA . ILE A 1 148 ? -12.353 11.816 20.529 1.00 66.69 148 ILE A CA 1
ATOM 1158 C C . ILE A 1 148 ? -13.540 12.700 20.919 1.00 66.69 148 ILE A C 1
ATOM 1160 O O . ILE A 1 148 ? -14.609 12.207 21.274 1.00 66.69 148 ILE A O 1
ATOM 1164 N N . GLU A 1 149 ? -13.373 14.021 20.822 1.00 58.06 149 GLU A N 1
ATOM 1165 C CA . GLU A 1 149 ? -14.492 14.962 20.928 1.00 58.06 149 GLU A CA 1
ATOM 1166 C C . GLU A 1 149 ? -15.447 14.769 19.735 1.00 58.06 149 GLU A C 1
ATOM 1168 O O . GLU A 1 149 ? -15.201 15.238 18.619 1.00 58.06 149 GLU A O 1
ATOM 1173 N N . THR A 1 150 ? -16.558 14.058 19.948 1.00 59.09 150 THR A N 1
ATOM 1174 C CA . THR A 1 150 ? -17.550 13.811 18.895 1.00 59.09 150 THR A CA 1
ATOM 1175 C C . THR A 1 150 ? -18.402 15.055 18.663 1.00 59.09 150 THR A C 1
ATOM 1177 O O . THR A 1 150 ? -19.372 15.309 19.373 1.00 59.09 150 THR A O 1
ATOM 1180 N N . THR A 1 151 ? -18.065 15.826 17.631 1.00 63.56 151 THR A N 1
ATOM 1181 C CA . THR A 1 151 ? -18.932 16.888 17.076 1.00 63.56 151 THR A CA 1
ATOM 1182 C C . THR A 1 151 ? -19.904 16.361 16.011 1.00 63.56 151 THR A C 1
ATOM 1184 O O . THR A 1 151 ? -20.714 17.111 15.472 1.00 63.56 151 THR A O 1
ATOM 1187 N N . SER A 1 152 ? -19.818 15.069 15.692 1.00 67.94 152 SER A N 1
ATOM 1188 C CA . SER A 1 152 ? -20.524 14.372 14.613 1.00 67.94 152 SER A CA 1
ATOM 1189 C C . SER A 1 152 ? -20.612 12.878 14.915 1.00 67.94 152 SER A C 1
ATOM 1191 O O . SER A 1 152 ? -19.831 12.373 15.723 1.00 67.94 152 SER A O 1
ATOM 1193 N N . CYS A 1 153 ? -21.517 12.172 14.238 1.00 77.88 153 CYS A N 1
ATOM 1194 C CA . CYS A 1 153 ? -21.612 10.720 14.322 1.00 77.88 153 CYS A CA 1
ATOM 1195 C C . CYS A 1 153 ? -20.380 10.037 13.729 1.00 77.88 153 CYS A C 1
ATOM 1197 O O . CYS A 1 153 ? -19.918 10.387 12.643 1.00 77.88 153 CYS A O 1
ATOM 1199 N N . LEU A 1 154 ? -19.866 9.053 14.457 1.00 80.62 154 LEU A N 1
ATOM 1200 C CA . LEU A 1 154 ? -18.799 8.161 14.045 1.00 80.62 154 LEU A CA 1
ATOM 1201 C C . LEU A 1 154 ? -19.369 6.763 13.865 1.00 80.62 154 LEU A C 1
ATOM 1203 O O . LEU A 1 154 ? -19.851 6.158 14.818 1.00 80.62 154 LEU A O 1
ATOM 1207 N N . ARG A 1 155 ? -19.259 6.206 12.667 1.00 83.94 155 ARG A N 1
ATOM 1208 C CA . ARG A 1 155 ? -19.478 4.785 12.429 1.00 83.94 155 ARG A CA 1
ATOM 1209 C C . ARG A 1 155 ? -18.247 4.003 12.865 1.00 83.94 155 ARG A C 1
ATOM 1211 O O . ARG A 1 155 ? -17.147 4.294 12.402 1.00 83.94 155 ARG A O 1
ATOM 1218 N N . ILE A 1 156 ? -18.444 3.013 13.727 1.00 83.50 156 ILE A N 1
ATOM 1219 C CA . ILE A 1 156 ? -17.400 2.176 14.315 1.00 83.50 156 ILE A CA 1
ATOM 1220 C C . ILE A 1 156 ? -17.496 0.765 13.738 1.00 83.50 156 ILE A C 1
ATOM 1222 O O . ILE A 1 156 ? -18.561 0.147 13.754 1.00 83.50 156 ILE A O 1
ATOM 1226 N N . GLU A 1 157 ? -16.374 0.233 13.269 1.00 83.81 157 GLU A N 1
ATOM 1227 C CA . GLU A 1 157 ? -16.220 -1.157 12.845 1.00 83.81 157 GLU A CA 1
ATOM 1228 C C . GLU A 1 157 ? -14.925 -1.724 13.425 1.00 83.81 157 GLU A C 1
ATOM 1230 O O . GLU A 1 157 ? -13.920 -1.032 13.501 1.00 83.81 157 GLU A O 1
ATOM 1235 N N . GLY A 1 158 ? -14.917 -2.980 13.847 1.00 82.19 158 GLY A N 1
ATOM 1236 C CA . GLY A 1 158 ? -13.730 -3.594 14.418 1.00 82.19 158 GLY A CA 1
ATOM 1237 C C . GLY A 1 158 ? -13.783 -5.110 14.431 1.00 82.19 158 GLY A C 1
ATOM 1238 O O . GLY A 1 158 ? -14.839 -5.716 14.238 1.00 82.19 158 GLY A O 1
ATOM 1239 N N . LEU A 1 159 ? -12.630 -5.725 14.656 1.00 85.00 159 LEU A N 1
ATOM 1240 C CA . LEU A 1 159 ? -12.443 -7.169 14.699 1.00 85.00 159 LEU A CA 1
ATOM 1241 C C . LEU A 1 159 ? -11.740 -7.558 15.993 1.00 85.00 159 LEU A C 1
ATOM 1243 O O . LEU A 1 159 ? -10.661 -7.054 16.291 1.00 85.00 159 LEU A O 1
ATOM 1247 N N . LEU A 1 160 ? -12.345 -8.483 16.730 1.00 83.31 160 LEU A N 1
ATOM 1248 C CA . LEU A 1 160 ? -11.742 -9.143 17.882 1.00 83.31 160 LEU A CA 1
ATOM 1249 C C . LEU A 1 160 ? -11.100 -10.449 17.411 1.00 83.31 160 LEU A C 1
ATOM 1251 O O . LEU A 1 160 ? -11.730 -11.239 16.707 1.00 83.31 160 LEU A O 1
ATOM 1255 N N . GLY A 1 161 ? -9.855 -10.679 17.801 1.00 79.38 161 GLY A N 1
ATOM 1256 C CA . GLY A 1 161 ? -9.067 -11.837 17.409 1.00 79.38 161 GLY A CA 1
ATOM 1257 C C . GLY A 1 161 ? -8.259 -12.416 18.567 1.00 79.38 161 GLY A C 1
ATOM 1258 O O . GLY A 1 161 ? -8.062 -11.786 19.605 1.00 79.38 161 GLY A O 1
ATOM 1259 N N . GLY A 1 162 ? -7.781 -13.637 18.377 1.00 79.12 162 GLY A N 1
ATOM 1260 C CA . GLY A 1 162 ? -6.891 -14.353 19.284 1.00 79.12 162 GLY A CA 1
ATOM 1261 C C . GLY A 1 162 ? -6.767 -15.811 18.863 1.00 79.12 162 GLY A C 1
ATOM 1262 O O . GLY A 1 162 ? -7.390 -16.222 17.886 1.00 79.12 162 GLY A O 1
ATOM 1263 N N . GLU A 1 163 ? -5.972 -16.599 19.586 1.00 72.56 163 GLU A N 1
ATOM 1264 C CA . GLU A 1 163 ? -5.789 -18.026 19.266 1.00 72.56 163 GLU A CA 1
ATOM 1265 C C . GLU A 1 163 ? -7.115 -18.806 19.320 1.00 72.56 163 GLU A C 1
ATOM 1267 O O . GLU A 1 163 ? -7.322 -19.711 18.516 1.00 72.56 163 GLU A O 1
ATOM 1272 N N . GLU A 1 164 ? -8.043 -18.398 20.196 1.00 72.25 164 GLU A N 1
ATOM 1273 C CA . GLU A 1 164 ? -9.337 -19.064 20.411 1.00 72.25 164 GLU A CA 1
ATOM 1274 C C . GLU A 1 164 ? -10.553 -18.126 20.280 1.00 72.25 164 GLU A C 1
ATOM 1276 O O . GLU A 1 164 ? -11.675 -18.503 20.618 1.00 72.25 164 GLU A O 1
ATOM 1281 N N . CYS A 1 165 ? -10.365 -16.901 19.779 1.00 77.81 165 CYS A N 1
ATOM 1282 C CA . CYS A 1 165 ? -11.447 -15.928 19.639 1.00 77.81 165 CYS A CA 1
ATOM 1283 C C . CYS A 1 165 ? -11.516 -15.333 18.234 1.00 77.81 165 CYS A C 1
ATOM 1285 O O . CYS A 1 165 ? -10.520 -14.871 17.679 1.00 77.81 165 CYS A O 1
ATOM 1287 N N . GLN A 1 166 ? -12.741 -15.278 17.709 1.00 81.00 166 GLN A N 1
ATOM 1288 C CA . GLN A 1 166 ? -13.118 -14.427 16.590 1.00 81.00 166 GLN A CA 1
ATOM 1289 C C . GLN A 1 166 ? -14.400 -13.677 16.943 1.00 81.00 166 GLN A C 1
ATOM 1291 O O . GLN A 1 166 ? -15.406 -14.272 17.342 1.00 81.00 166 GLN A O 1
ATOM 1296 N N . GLY A 1 167 ? -14.358 -12.362 16.785 1.00 84.25 167 GLY A N 1
ATOM 1297 C CA . GLY A 1 167 ? -15.491 -11.491 17.026 1.00 84.25 167 GLY A CA 1
ATOM 1298 C C . GLY A 1 167 ? -15.450 -10.240 16.165 1.00 84.25 167 GLY A C 1
ATOM 1299 O O . GLY A 1 167 ? -14.466 -9.952 15.485 1.00 84.25 167 GLY A O 1
ATOM 1300 N N . ALA A 1 168 ? -16.539 -9.488 16.192 1.00 85.25 168 ALA A N 1
ATOM 1301 C CA . ALA A 1 168 ? -16.690 -8.254 15.443 1.00 85.25 168 ALA A CA 1
ATOM 1302 C C . ALA A 1 168 ? -17.345 -7.180 16.307 1.00 85.25 168 ALA A C 1
ATOM 1304 O O . ALA A 1 168 ? -18.238 -7.462 17.106 1.00 85.25 168 ALA A O 1
ATOM 1305 N N . ILE A 1 169 ? -16.921 -5.942 16.099 1.00 85.56 169 ILE A N 1
ATOM 1306 C CA . ILE A 1 169 ? -17.509 -4.742 16.681 1.00 85.56 169 ILE A CA 1
ATOM 1307 C C . ILE A 1 169 ? -18.138 -3.950 15.540 1.00 85.56 169 ILE A C 1
ATOM 1309 O O . ILE A 1 169 ? -17.488 -3.728 14.522 1.00 85.56 169 ILE A O 1
ATOM 1313 N N . LYS A 1 170 ? -19.400 -3.541 15.668 1.00 87.94 170 LYS A N 1
ATOM 1314 C CA . LYS A 1 170 ? -20.072 -2.679 14.682 1.00 87.94 170 LYS A CA 1
ATOM 1315 C C . LYS A 1 170 ? -21.046 -1.740 15.361 1.00 87.94 170 LYS A C 1
ATOM 1317 O O . LYS A 1 170 ? -21.840 -2.193 16.177 1.00 87.94 170 LYS A O 1
ATOM 1322 N N . GLY A 1 171 ? -21.050 -0.472 14.985 1.00 87.12 171 GLY A N 1
ATOM 1323 C CA . GLY A 1 171 ? -21.983 0.478 15.566 1.00 87.12 171 GLY A CA 1
ATOM 1324 C C . GLY A 1 171 ? -21.776 1.913 15.143 1.00 87.12 171 GLY A C 1
ATOM 1325 O O . GLY A 1 171 ? -21.074 2.203 14.178 1.00 87.12 171 GLY A O 1
ATOM 1326 N N . GLU A 1 172 ? -22.384 2.801 15.912 1.00 87.44 172 GLU A N 1
ATOM 1327 C CA . GLU A 1 172 ? -22.296 4.245 15.756 1.00 87.44 172 GLU A CA 1
ATOM 1328 C C . GLU A 1 172 ? -22.115 4.923 17.120 1.00 87.44 172 GLU A C 1
ATOM 1330 O O . GLU A 1 172 ? -22.635 4.467 18.144 1.00 87.44 172 GLU A O 1
ATOM 1335 N N . MET A 1 173 ? -21.360 6.016 17.125 1.00 82.75 173 MET A N 1
ATOM 1336 C CA . MET A 1 173 ? -21.123 6.883 18.270 1.00 82.75 173 MET A CA 1
ATOM 1337 C C . MET A 1 173 ? -21.359 8.329 17.836 1.00 82.75 173 MET A C 1
ATOM 1339 O O . MET A 1 173 ? -20.547 8.929 17.140 1.00 82.75 173 MET A O 1
ATOM 1343 N N . CYS A 1 174 ? -22.508 8.863 18.217 1.00 82.56 174 CYS A N 1
ATOM 1344 C CA . CYS A 1 174 ? -22.962 10.226 17.979 1.00 82.56 174 CYS A CA 1
ATOM 1345 C C . CYS A 1 174 ? -22.859 11.063 19.265 1.00 82.56 174 CYS A C 1
ATOM 1347 O O . CYS A 1 174 ? -22.803 10.490 20.356 1.00 82.56 174 CYS A O 1
ATOM 1349 N N . PRO A 1 175 ? -22.898 12.408 19.172 1.00 79.75 175 PRO A N 1
ATOM 1350 C CA . PRO A 1 175 ? -22.842 13.284 20.348 1.00 79.75 175 PRO A CA 1
ATOM 1351 C C . PRO A 1 175 ? -23.931 12.999 21.397 1.00 79.75 175 PRO A C 1
ATOM 1353 O O . PRO A 1 175 ? -23.752 13.282 22.577 1.00 79.75 175 PRO A O 1
ATOM 1356 N N . ASP A 1 176 ? -25.066 12.455 20.965 1.00 81.31 176 ASP A N 1
ATOM 1357 C CA . ASP A 1 176 ? -26.270 12.206 21.755 1.00 81.31 176 ASP A CA 1
ATOM 1358 C C . ASP A 1 176 ? -26.613 10.715 21.919 1.00 81.31 176 ASP A C 1
ATOM 1360 O O . ASP A 1 176 ? -27.533 10.375 22.667 1.00 81.31 176 ASP A O 1
ATOM 1364 N N . LYS A 1 177 ? -25.897 9.812 21.236 1.00 83.06 177 LYS A N 1
ATOM 1365 C CA . LYS A 1 177 ? -26.241 8.387 21.194 1.00 83.06 177 LYS A CA 1
ATOM 1366 C C . LYS A 1 177 ? -25.024 7.509 20.946 1.00 83.06 177 LYS A C 1
ATOM 1368 O O . LYS A 1 177 ? -24.272 7.732 20.005 1.00 83.06 177 LYS A O 1
ATOM 1373 N N . ILE A 1 178 ? -24.913 6.427 21.710 1.00 83.50 178 ILE A N 1
ATOM 1374 C CA . ILE A 1 178 ? -23.980 5.334 21.431 1.00 83.50 178 ILE A CA 1
ATOM 1375 C C . ILE A 1 178 ? -24.796 4.072 21.169 1.00 83.50 178 ILE A C 1
ATOM 1377 O O . ILE A 1 178 ? -25.724 3.761 21.914 1.00 83.50 178 ILE A O 1
ATOM 1381 N N . ALA A 1 179 ? -24.488 3.373 20.083 1.00 87.94 179 ALA A N 1
ATOM 1382 C CA . ALA A 1 179 ? -25.083 2.085 19.752 1.00 87.94 179 ALA A CA 1
ATOM 1383 C C . ALA A 1 179 ? -24.026 1.205 19.084 1.00 87.94 179 ALA A C 1
ATOM 1385 O O . ALA A 1 179 ? -23.859 1.225 17.864 1.00 87.94 179 ALA A O 1
ATOM 1386 N N . ILE A 1 180 ? -23.296 0.443 19.896 1.00 86.75 180 ILE A N 1
ATOM 1387 C CA . ILE A 1 180 ? -22.211 -0.432 19.449 1.00 86.75 180 ILE A CA 1
ATOM 1388 C C . ILE A 1 180 ? -22.559 -1.879 19.772 1.00 86.75 180 ILE A C 1
ATOM 1390 O O . ILE A 1 180 ? -22.909 -2.209 20.893 1.00 86.75 180 ILE A O 1
ATOM 1394 N N . ASN A 1 181 ? -22.437 -2.767 18.798 1.00 86.75 181 ASN A N 1
ATOM 1395 C CA . ASN A 1 181 ? -22.613 -4.196 18.985 1.00 86.75 181 ASN A CA 1
ATOM 1396 C C . ASN A 1 181 ? -21.247 -4.865 19.008 1.00 86.75 181 ASN A C 1
ATOM 1398 O O . ASN A 1 181 ? -20.490 -4.741 18.045 1.00 86.75 181 ASN A O 1
ATOM 1402 N N . ILE A 1 182 ? -20.957 -5.613 20.068 1.00 86.06 182 ILE A N 1
ATOM 1403 C CA . ILE A 1 182 ? -19.805 -6.512 20.136 1.00 86.06 182 ILE A CA 1
ATOM 1404 C C . ILE A 1 182 ? -20.327 -7.937 20.037 1.00 86.06 182 ILE A C 1
ATOM 1406 O O . ILE A 1 182 ? -21.135 -8.364 20.856 1.00 86.06 182 ILE A O 1
ATOM 1410 N N . SER A 1 183 ? -19.884 -8.666 19.020 1.00 84.25 183 SER A N 1
ATOM 1411 C CA . SER A 1 183 ? -20.241 -10.067 18.799 1.00 84.25 183 SER A CA 1
ATOM 1412 C C . SER A 1 183 ? -19.005 -10.943 18.937 1.00 84.25 183 SER A C 1
ATOM 1414 O O . SER A 1 183 ? -18.026 -10.706 18.236 1.00 84.25 183 SER A O 1
ATOM 1416 N N . VAL A 1 184 ? -19.041 -11.953 19.805 1.00 81.19 184 VAL A N 1
ATOM 1417 C CA . VAL A 1 184 ? -17.970 -12.947 19.978 1.00 81.19 184 VAL A CA 1
ATOM 1418 C C . VAL A 1 184 ? -18.609 -14.334 19.963 1.00 81.19 184 VAL A C 1
ATOM 1420 O O . VAL A 1 184 ? -19.395 -14.673 20.846 1.00 81.19 184 VAL A O 1
ATOM 1423 N N . GLY A 1 185 ? -18.304 -15.144 18.947 1.00 76.94 185 GLY A N 1
ATOM 1424 C CA . GLY A 1 185 ? -19.007 -16.413 18.731 1.00 76.94 185 GLY A CA 1
ATOM 1425 C C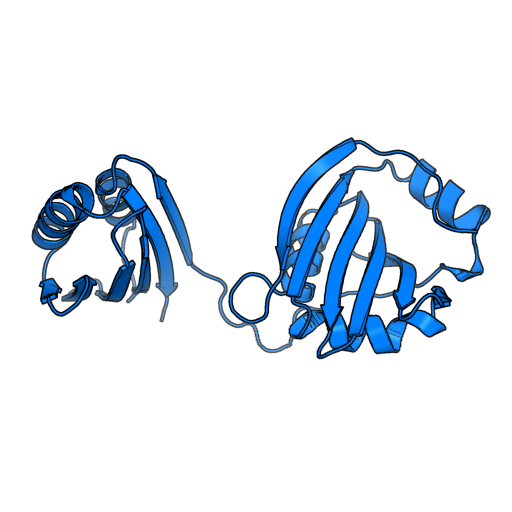 . GLY A 1 185 ? -20.508 -16.205 18.475 1.00 76.94 185 GLY A C 1
ATOM 1426 O O . GLY A 1 185 ? -20.883 -15.536 17.516 1.00 76.94 185 GLY A O 1
ATOM 1427 N N . THR A 1 186 ? -21.364 -16.793 19.316 1.00 76.38 186 THR A N 1
ATOM 1428 C CA . THR A 1 186 ? -22.832 -16.632 19.258 1.00 76.38 186 THR A CA 1
ATOM 1429 C C . THR A 1 186 ? -23.363 -15.503 20.138 1.00 76.38 186 THR A C 1
ATOM 1431 O O . THR A 1 186 ? -24.544 -15.173 20.046 1.00 76.38 186 THR A O 1
ATOM 1434 N N . ASP A 1 187 ? -22.520 -14.936 21.000 1.00 78.81 187 ASP A N 1
ATOM 1435 C CA . ASP A 1 187 ? -22.929 -13.923 21.964 1.00 78.81 187 ASP A CA 1
ATOM 1436 C C . ASP A 1 187 ? -22.807 -12.535 21.331 1.00 78.81 187 ASP A C 1
ATOM 1438 O O . ASP A 1 187 ? -21.746 -12.168 20.821 1.00 78.81 187 ASP A O 1
ATOM 1442 N N . THR A 1 188 ? -23.883 -11.746 21.384 1.00 83.19 188 THR A N 1
ATOM 1443 C CA . THR A 1 188 ? -23.893 -10.343 20.953 1.00 83.19 188 THR A CA 1
ATOM 1444 C C . THR A 1 188 ? -24.320 -9.456 22.112 1.00 83.19 188 THR A C 1
ATOM 1446 O O . THR A 1 188 ? -25.397 -9.634 22.681 1.00 83.19 188 THR A O 1
ATOM 1449 N N . ILE A 1 189 ? -23.484 -8.476 22.434 1.00 86.12 189 ILE A N 1
ATOM 1450 C CA . ILE A 1 189 ? -23.734 -7.464 23.457 1.00 86.12 189 ILE A CA 1
ATOM 1451 C C . ILE A 1 189 ? -23.982 -6.137 22.747 1.00 86.12 189 ILE A C 1
ATOM 1453 O O . ILE A 1 189 ? -23.177 -5.717 21.915 1.00 86.12 189 ILE A O 1
ATOM 1457 N N . VAL A 1 190 ? -25.097 -5.491 23.083 1.00 88.38 190 VAL A N 1
ATOM 1458 C CA . VAL A 1 190 ? -25.429 -4.138 22.627 1.00 88.38 190 VAL A CA 1
ATOM 1459 C C . VAL A 1 190 ? -24.965 -3.151 23.687 1.00 88.38 190 VAL A C 1
ATOM 1461 O O . VAL A 1 190 ? -25.247 -3.327 24.869 1.00 88.38 190 VAL A O 1
ATOM 1464 N N . ILE A 1 191 ? -24.255 -2.124 23.250 1.00 87.25 191 ILE A N 1
ATOM 1465 C CA . ILE A 1 191 ? -23.542 -1.168 24.086 1.00 87.25 191 ILE A CA 1
ATOM 1466 C C . ILE A 1 191 ? -24.107 0.212 23.811 1.00 87.25 191 ILE A C 1
ATOM 1468 O O . ILE A 1 191 ? -24.128 0.674 22.667 1.00 87.25 191 ILE A O 1
ATOM 1472 N N . THR A 1 192 ? -24.566 0.855 24.876 1.00 87.44 192 THR A N 1
ATOM 1473 C CA . THR A 1 192 ? -25.266 2.141 24.835 1.00 87.44 192 THR A CA 1
ATOM 1474 C C . THR A 1 192 ? -24.498 3.267 25.520 1.00 87.44 192 THR A C 1
ATOM 1476 O O . THR A 1 192 ? -24.901 4.427 25.451 1.00 87.44 192 THR A O 1
ATOM 1479 N N . SER A 1 193 ? -23.362 2.948 26.146 1.00 85.75 193 SER A N 1
ATOM 1480 C CA . SER A 1 193 ? -22.463 3.913 26.779 1.00 85.75 193 SER A CA 1
ATOM 1481 C C . SER A 1 193 ? -20.989 3.511 26.644 1.00 85.75 193 SER A C 1
ATOM 1483 O O . SER A 1 193 ? -20.660 2.348 26.403 1.00 85.75 193 SER A O 1
ATOM 1485 N N . LEU A 1 194 ? -20.080 4.477 26.820 1.00 81.00 194 LEU A N 1
ATOM 1486 C CA . LEU A 1 194 ? -18.632 4.226 26.798 1.00 81.00 194 LEU A CA 1
ATOM 1487 C C . LEU A 1 194 ? -18.166 3.336 27.966 1.00 81.00 194 LEU A C 1
ATOM 1489 O O . LEU A 1 194 ? -17.262 2.521 27.789 1.00 81.00 194 LEU A O 1
ATOM 1493 N N . ASP A 1 195 ? -18.798 3.434 29.136 1.00 83.38 195 ASP A N 1
ATOM 1494 C CA . ASP A 1 195 ? -18.471 2.577 30.284 1.00 83.38 195 ASP A CA 1
ATOM 1495 C C . ASP A 1 195 ? -18.848 1.110 30.020 1.00 83.38 195 ASP A C 1
ATOM 1497 O O . ASP A 1 195 ? -18.062 0.200 30.299 1.00 83.38 195 ASP A O 1
ATOM 1501 N N . GLU A 1 196 ? -20.011 0.871 29.400 1.00 85.56 196 GLU A N 1
ATOM 1502 C CA . GLU A 1 196 ? -20.408 -0.461 28.922 1.00 85.56 196 GLU A CA 1
ATOM 1503 C C . GLU A 1 196 ? -19.429 -0.989 27.864 1.00 85.56 196 GLU A C 1
ATOM 1505 O O . GLU A 1 196 ? -19.094 -2.175 27.872 1.00 85.56 196 GLU A O 1
ATOM 1510 N N . PHE A 1 197 ? -18.909 -0.108 26.999 1.00 83.31 197 PHE A N 1
ATOM 1511 C CA . PHE A 1 197 ? -17.879 -0.451 26.018 1.00 83.31 197 PHE A CA 1
ATOM 1512 C C . PHE A 1 197 ? -16.597 -0.954 26.686 1.00 83.31 197 PHE A C 1
ATOM 1514 O O . PHE A 1 197 ? -16.101 -2.029 26.344 1.00 83.31 197 PHE A O 1
ATOM 1521 N N . LYS A 1 198 ? -16.095 -0.235 27.696 1.00 84.88 198 LYS A N 1
ATOM 1522 C CA . LYS A 1 198 ? -14.906 -0.643 28.460 1.00 84.88 198 LYS A CA 1
ATOM 1523 C C . LYS A 1 198 ? -15.100 -1.979 29.178 1.00 84.88 198 LYS A C 1
ATOM 1525 O O . LYS A 1 198 ? -14.197 -2.822 29.163 1.00 84.88 198 LYS A O 1
ATOM 1530 N N . GLY A 1 199 ? -16.267 -2.174 29.793 1.00 85.31 199 GLY A N 1
ATOM 1531 C CA . GLY A 1 199 ? -16.626 -3.425 30.461 1.00 85.31 199 GLY A CA 1
ATOM 1532 C C . GLY A 1 199 ? -16.638 -4.601 29.486 1.00 85.31 199 GLY A C 1
ATOM 1533 O O . GLY A 1 199 ? -15.982 -5.613 29.729 1.00 85.31 199 GLY A O 1
ATOM 1534 N N . ALA A 1 200 ? -17.295 -4.433 28.337 1.00 84.06 200 ALA A N 1
ATOM 1535 C CA . ALA A 1 200 ? -17.374 -5.466 27.311 1.00 84.06 200 ALA A CA 1
ATOM 1536 C C . ALA A 1 200 ? -16.005 -5.800 26.697 1.00 84.06 200 ALA A C 1
ATOM 1538 O O . ALA A 1 200 ? -15.718 -6.973 26.465 1.00 84.06 200 ALA A O 1
ATOM 1539 N N . LEU A 1 201 ? -15.133 -4.805 26.487 1.00 83.38 201 LEU A N 1
ATOM 1540 C CA . LEU A 1 201 ? -13.759 -5.042 26.035 1.00 83.38 201 LEU A CA 1
ATOM 1541 C C . LEU A 1 201 ? -12.920 -5.785 27.075 1.00 83.38 201 LEU A C 1
ATOM 1543 O O . LEU A 1 201 ? -12.169 -6.681 26.704 1.00 83.38 201 LEU A O 1
ATOM 1547 N N . SER A 1 202 ? -13.074 -5.461 28.361 1.00 85.00 202 SER A N 1
ATOM 1548 C CA . SER A 1 202 ? -12.403 -6.185 29.450 1.00 85.00 202 SER A CA 1
ATOM 1549 C C . SER A 1 202 ? -12.817 -7.658 29.474 1.00 85.00 202 SER A C 1
ATOM 1551 O O . SER A 1 202 ? -11.958 -8.533 29.530 1.00 85.00 202 SER A O 1
ATOM 1553 N N . SER A 1 203 ? -14.118 -7.940 29.354 1.00 83.00 203 SER A N 1
ATOM 1554 C CA . SER A 1 203 ? -14.636 -9.314 29.284 1.00 83.00 203 SER A CA 1
ATOM 1555 C C . SER A 1 203 ? -14.218 -10.037 28.002 1.00 83.00 203 SER A C 1
ATOM 1557 O O . SER A 1 203 ? -13.896 -11.222 28.040 1.00 83.00 203 SER A O 1
ATOM 1559 N N . ALA A 1 204 ? -14.187 -9.342 26.861 1.00 80.56 204 ALA A N 1
ATOM 1560 C CA . ALA A 1 204 ? -13.676 -9.907 25.617 1.00 80.56 204 ALA A CA 1
ATOM 1561 C C . ALA A 1 204 ? -12.179 -10.223 25.723 1.00 80.56 204 ALA A C 1
ATOM 1563 O O . ALA A 1 204 ? -11.751 -11.234 25.177 1.00 80.56 204 ALA A O 1
ATOM 1564 N N . ASN A 1 205 ? -11.407 -9.421 26.466 1.00 80.25 205 ASN A N 1
ATOM 1565 C CA . ASN A 1 205 ? -9.966 -9.603 26.631 1.00 80.25 205 ASN A CA 1
ATOM 1566 C C . ASN A 1 205 ? -9.582 -10.931 27.312 1.00 80.25 205 ASN A C 1
ATOM 1568 O O . ASN A 1 205 ? -8.479 -11.437 27.126 1.00 80.25 205 ASN A O 1
ATOM 1572 N N . GLU A 1 206 ? -10.503 -11.536 28.070 1.00 77.50 206 GLU A N 1
ATOM 1573 C CA . GLU A 1 206 ? -10.310 -12.874 28.647 1.00 77.50 206 GLU A CA 1
ATOM 1574 C C . GLU A 1 206 ? -10.209 -13.972 27.573 1.00 77.50 206 GLU A C 1
ATOM 1576 O O . GLU A 1 206 ? -9.601 -15.013 27.813 1.00 77.50 206 GLU A O 1
ATOM 1581 N N . LYS A 1 207 ? -10.807 -13.750 26.392 1.00 76.81 207 LYS A N 1
ATOM 1582 C CA . LYS A 1 207 ? -10.883 -14.726 25.287 1.00 76.81 207 LYS A CA 1
ATOM 1583 C C . LYS A 1 207 ? -10.146 -14.264 24.027 1.00 76.81 207 LYS A C 1
ATOM 1585 O O . LYS A 1 207 ? -9.633 -15.078 23.264 1.00 76.81 207 LYS A O 1
ATOM 1590 N N . CYS A 1 208 ? -10.118 -12.961 23.789 1.00 81.75 208 CYS A N 1
ATOM 1591 C CA . CYS A 1 208 ? -9.601 -12.305 22.598 1.00 81.75 208 CYS A CA 1
ATOM 1592 C C . CYS A 1 208 ? -8.432 -11.429 23.023 1.00 81.75 208 CYS A C 1
ATOM 1594 O O . CYS A 1 208 ? -8.604 -10.549 23.846 1.00 81.75 208 CYS A O 1
ATOM 1596 N N . ASN A 1 209 ? -7.248 -11.628 22.460 1.00 82.88 209 ASN A N 1
ATOM 1597 C CA . ASN A 1 209 ? -6.070 -10.838 22.828 1.00 82.88 209 ASN A CA 1
ATOM 1598 C C . ASN A 1 209 ? -5.673 -9.829 21.744 1.00 82.88 209 ASN A C 1
ATOM 1600 O O . ASN A 1 209 ? -4.612 -9.212 21.845 1.00 82.88 209 ASN A O 1
ATOM 1604 N N . LEU A 1 210 ? -6.491 -9.682 20.703 1.00 77.62 210 LEU A N 1
ATOM 1605 C CA . LEU A 1 210 ? -6.299 -8.756 19.600 1.00 77.62 210 LEU A CA 1
ATOM 1606 C C . LEU A 1 210 ? -7.609 -8.019 19.320 1.00 77.62 210 LEU A C 1
ATOM 1608 O O . LEU A 1 210 ? -8.669 -8.634 19.240 1.00 77.62 210 LEU A O 1
ATOM 1612 N N . LEU A 1 211 ? -7.528 -6.706 19.151 1.00 77.81 211 LEU A N 1
ATOM 1613 C CA . LEU A 1 211 ? -8.624 -5.889 18.645 1.00 77.81 211 LEU A CA 1
ATOM 1614 C C . LEU A 1 211 ? -8.076 -4.922 17.611 1.00 77.81 211 LEU A C 1
ATOM 1616 O O . LEU A 1 211 ? -7.078 -4.244 17.852 1.00 77.81 211 LEU A O 1
ATOM 1620 N N . GLU A 1 212 ? -8.769 -4.830 16.491 1.00 80.06 212 GLU A N 1
ATOM 1621 C CA . GLU A 1 212 ? -8.609 -3.763 15.518 1.00 80.06 212 GLU A CA 1
ATOM 1622 C C . GLU A 1 212 ? -9.910 -2.968 15.423 1.00 80.06 212 GLU A C 1
ATOM 1624 O O . GLU A 1 212 ? -10.982 -3.564 15.349 1.00 80.06 212 GLU A O 1
ATOM 1629 N N . LEU A 1 213 ? -9.828 -1.638 15.446 1.00 79.62 213 LEU A N 1
ATOM 1630 C CA . LEU A 1 213 ? -10.985 -0.752 15.417 1.00 79.62 213 LEU A CA 1
ATOM 1631 C C . LEU A 1 213 ? -10.772 0.407 14.439 1.00 79.62 213 LEU A C 1
ATOM 1633 O O . LEU A 1 213 ? -9.720 1.045 14.400 1.00 79.62 213 LEU A O 1
ATOM 1637 N N . TYR A 1 214 ? -11.821 0.684 13.681 1.00 80.81 214 TYR A N 1
ATOM 1638 C CA . TYR A 1 214 ? -11.949 1.731 12.686 1.00 80.81 214 TYR A CA 1
ATOM 1639 C C . TYR A 1 214 ? -13.142 2.604 13.064 1.00 80.81 214 TYR A C 1
ATOM 1641 O O . TYR A 1 214 ? -14.232 2.088 13.311 1.00 80.81 214 TYR A O 1
ATOM 1649 N N . ALA A 1 215 ? -12.959 3.919 13.080 1.00 75.75 215 ALA A N 1
ATOM 1650 C CA . ALA A 1 215 ? -14.043 4.876 13.227 1.00 75.75 215 ALA A CA 1
ATOM 1651 C C . ALA A 1 215 ? -14.020 5.908 12.093 1.00 75.75 215 ALA A C 1
ATOM 1653 O O . ALA A 1 215 ? -12.962 6.365 11.646 1.00 75.75 215 ALA A O 1
ATOM 1654 N N . LYS A 1 216 ? -15.207 6.256 11.598 1.00 76.06 216 LYS A N 1
ATOM 1655 C CA . LYS A 1 216 ? -15.388 7.127 10.436 1.00 76.06 216 LYS A CA 1
ATOM 1656 C C . LYS A 1 216 ? -16.529 8.112 10.671 1.00 76.06 216 LYS A C 1
ATOM 1658 O O . LYS A 1 216 ? -17.621 7.664 11.003 1.00 76.06 216 LYS A O 1
ATOM 1663 N N . LYS A 1 217 ? -16.317 9.407 10.413 1.00 70.50 217 LYS A N 1
ATOM 1664 C CA . LYS A 1 217 ? -17.418 10.381 10.334 1.00 70.50 217 LYS A CA 1
ATOM 1665 C C . LYS A 1 217 ? -18.456 9.979 9.302 1.00 70.50 217 LYS A C 1
ATOM 1667 O O . LYS A 1 217 ? -18.099 9.622 8.171 1.00 70.50 217 LYS A O 1
ATOM 1672 N N . GLU A 1 218 ? -19.717 10.113 9.681 1.00 63.56 218 GLU A N 1
ATOM 1673 C CA . GLU A 1 218 ? -20.824 10.208 8.726 1.00 63.56 218 GLU A CA 1
ATOM 1674 C C . GLU A 1 218 ? -20.936 11.608 8.115 1.00 63.56 218 GLU A C 1
ATOM 1676 O O . GLU A 1 218 ? -20.731 12.609 8.843 1.00 63.56 218 GLU A O 1
#

Secondary structure (DSSP, 8-state):
-------EEEEEEEE-TTS--HHHHHHHHHHTT-EEEEEEEEEETTEEEEEEEEEETTEEEEEEEEETTEEEEGGGGHHHHHHHHHHEEEEEEEEE--HHHHHHHHHH-GGGEEEE--PPPS------SEEEEEES-TTHHHHHHHT---SS-EEEEEEEE-SS-EEEEEEEEETTEEEEEEEETTEEEEE-SHHHHHHHHHHHHTT--EEEEEEEE-

Organism: NCBI:txid940294

pLDDT: mean 83.34, std 12.37, range [34.0, 97.62]

Radius of gyration: 21.08 Å; chains: 1; bounding box: 47×36×52 Å

Sequence (218 aa):
MPFISRGKTIGFKRVGPFELSLRDLLIDLSSKKFIGRIVFDGRVGNDTVLIRIEMNKNRVVGLEIEKNGRLLVGTEAIPILEQALDRAEGYAEIIELDEHKVEIDLEENPMARVSLTISAPVELRNLVEFHAAAKGDLTLLYDALSQIETTSCLRIEGLLGGEECQGAIKGEMCPDKIAINISVGTDTIVITSLDEFKGALSSANEKCNLLELYAKKE